Protein 4I62 (pdb70)

B-factor: mean 17.16, std 9.82, range [6.57, 68.61]

Sequence (237 aa):
IEAIKSSKKGKLVVALNPDDFAPFEYQQKVVVDGKNQQIVGSDIELAKAIATELGVELELSPMSSFDDNVLASSVQSGKADLAISGVSKTDERSKVFDFSTPYYTTAKNKLIVKKSDLAATTYYQQSSVNDLAQQKKVGAQKKGSIQETMMAKKDLLQNSSLVSSLPKNGNLITDLKKSSGGQQVDAVIFEEPVAKGFVENNPDLAIIADLNNFEKQDDSYAVAMKKKDSKELKKEAVDKKTIQQKLKESGELDKLIEEDAFKA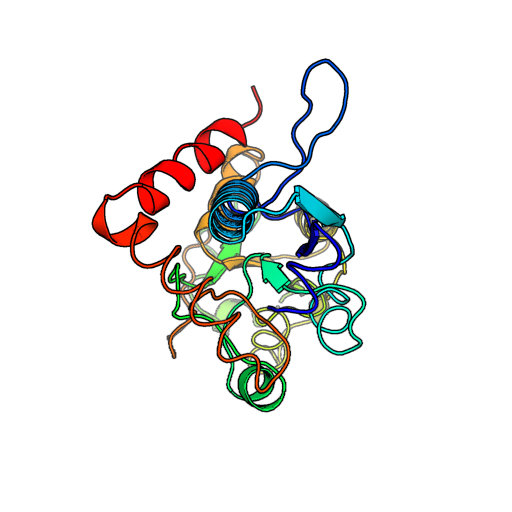SIEK

Nearest PDB structures (foldseek):
  4i62-assembly1_A  TM=1.004E+00  e=4.663E-55  Streptococcus pneumoniae str. Canada MDR_19A
  4h5g-assembly1_A  TM=9.755E-01  e=9.188E-35  Streptococcus pneumoniae str. Canada MDR_19A
  8b5d-assembly2_B  TM=8.960E-01  e=3.500E-22  Lactococcus lactis
  2iee-assembly1_A  TM=7.615E-01  e=7.753E-23  Bacillus subtilis
  6h30-assembly2_B  TM=7.560E-01  e=3.044E-21  Lactococcus lactis subsp. lactis Il1403

Radius of gyration: 17.95 Å; Cα contacts (8 Å, |Δi|>4): 521; chains: 1; bounding box: 44×44×46 Å

Structure (mmCIF, N/CA/C/O backbone):
data_4I62
#
_entry.id   4I62
#
_cell.length_a   42.682
_cell.length_b   55.028
_cell.length_c   46.673
_cell.angle_alpha   90.00
_cell.angle_beta   114.09
_cell.angle_gamma   90.00
#
_symmetry.space_group_name_H-M   'P 1 21 1'
#
loop_
_entity.id
_entity.type
_entity.pdbx_description
1 polymer 'Amino acid ABC transporter, periplasmic amino acid-binding protein, putative'
2 non-polymer ARGININE
3 non-polymer 'CHLORIDE ION'
4 water water
#
loop_
_atom_site.group_PDB
_atom_site.id
_atom_site.type_symbol
_atom_site.label_atom_id
_atom_site.label_alt_id
_atom_site.label_comp_id
_atom_site.label_asym_id
_atom_site.label_entity_id
_atom_site.label_seq_id
_atom_site.pdbx_PDB_ins_code
_atom_site.Cartn_x
_atom_site.Cartn_y
_atom_site.Cartn_z
_atom_site.occupancy
_atom_site.B_iso_or_equiv
_atom_site.auth_seq_id
_atom_site.auth_comp_id
_atom_site.auth_asym_id
_atom_site.auth_atom_id
_atom_site.pdbx_PDB_model_num
ATOM 1 N N . ILE A 1 32 ? 7.070 10.701 44.921 1.00 24.92 31 ILE A N 1
ATOM 2 C CA . ILE A 1 32 ? 6.043 11.629 45.390 1.00 21.30 31 ILE A CA 1
ATOM 3 C C . ILE A 1 32 ? 5.699 11.400 46.866 1.00 23.32 31 ILE A C 1
ATOM 4 O O . ILE A 1 32 ? 5.401 12.329 47.588 1.00 19.36 31 ILE A O 1
ATOM 9 N N . GLU A 1 33 ? 5.737 10.163 47.323 1.00 22.35 32 GLU A N 1
ATOM 10 C CA . GLU A 1 33 ? 5.410 9.909 48.729 1.00 24.84 32 GLU A CA 1
ATOM 11 C C . GLU A 1 33 ? 6.505 10.469 49.624 1.00 20.67 32 GLU A C 1
ATOM 12 O O . GLU A 1 33 ? 6.240 10.986 50.719 1.00 21.39 32 GLU A O 1
ATOM 18 N N . ALA A 1 34 ? 7.745 10.340 49.167 1.00 24.16 33 ALA A N 1
ATOM 19 C CA . ALA A 1 34 ? 8.877 10.841 49.936 1.00 24.30 33 ALA A CA 1
ATOM 20 C C . ALA A 1 34 ? 8.763 12.345 50.029 1.00 21.78 33 ALA A C 1
ATOM 21 O O . ALA A 1 34 ? 9.044 12.933 51.089 1.00 22.48 33 ALA A O 1
ATOM 23 N N . ILE A 1 35 ? 8.317 12.958 48.936 1.00 18.17 34 ILE A N 1
ATOM 24 C CA . ILE A 1 35 ? 8.146 14.386 48.909 1.00 14.99 34 ILE A CA 1
ATOM 25 C C . ILE A 1 35 ? 7.003 14.819 49.809 1.00 13.70 34 ILE A C 1
ATOM 26 O O . ILE A 1 35 ? 7.185 15.749 50.627 1.00 14.65 34 ILE A O 1
ATOM 31 N N . LYS A 1 36 ? 5.839 14.176 49.702 1.00 13.89 35 LYS A N 1
ATOM 32 C CA . LYS A 1 36 ? 4.744 14.597 50.545 1.00 13.60 35 LYS A CA 1
ATOM 33 C C . LYS A 1 36 ? 5.091 14.390 52.004 1.00 14.88 35 LYS A C 1
ATOM 34 O O . LYS A 1 36 ? 4.734 15.208 52.871 1.00 16.55 35 LYS A O 1
ATOM 40 N N . SER A 1 37 ? 5.713 13.258 52.330 1.00 15.36 36 SER A N 1
ATOM 41 C CA A SER A 1 37 ? 5.995 12.955 53.725 0.37 16.53 36 SER A CA 1
ATOM 42 C CA B SER A 1 37 ? 6.042 12.921 53.716 0.63 16.53 36 SER A CA 1
ATOM 43 C C . SER A 1 37 ? 7.071 13.870 54.323 1.00 16.31 36 SER A C 1
ATOM 44 O O . SER A 1 37 ? 7.041 14.162 55.526 1.00 18.26 36 SER A O 1
ATOM 49 N N . LYS A 1 38 ? 8.008 14.348 53.527 1.00 16.56 37 LYS A N 1
ATOM 50 C CA A LYS A 1 38 ? 9.006 15.274 54.061 0.52 17.79 37 LYS A CA 1
ATOM 51 C CA B LYS A 1 38 ? 8.989 15.268 54.091 0.48 18.07 37 LYS A CA 1
ATOM 52 C C . LYS A 1 38 ? 8.497 16.712 54.094 1.00 16.61 37 LYS A C 1
ATOM 53 O O . LYS A 1 38 ? 9.111 17.571 54.739 1.00 19.31 37 LYS A O 1
ATOM 64 N N . GLY A 1 39 ? 7.383 16.984 53.403 1.00 15.46 38 GLY A N 1
ATOM 65 C CA . GLY A 1 39 ? 6.720 18.272 53.509 1.00 16.09 38 GLY A CA 1
ATOM 66 C C . GLY A 1 39 ? 7.289 19.387 52.652 1.00 14.31 38 GLY A C 1
ATOM 67 O O . GLY A 1 39 ? 6.849 20.542 52.779 1.00 14.56 38 GLY A O 1
ATOM 68 N N . LYS A 1 40 ? 8.215 19.062 51.755 1.00 13.53 39 LYS A N 1
ATOM 69 C CA . LYS A 1 40 ? 8.827 20.096 50.920 1.00 13.70 39 LYS A CA 1
ATOM 70 C C . LYS A 1 40 ? 9.325 19.488 49.620 1.00 12.70 39 LYS A C 1
ATOM 71 O O . LYS A 1 40 ? 9.569 18.294 49.558 1.00 13.81 39 LYS A O 1
ATOM 77 N N . LEU A 1 41 ? 9.383 20.333 48.603 1.00 12.24 40 LEU A N 1
ATOM 78 C CA . LEU A 1 41 ? 9.825 19.981 47.261 1.00 10.83 40 LEU A CA 1
ATOM 79 C C . LEU A 1 41 ? 11.113 20.765 47.022 1.00 11.64 40 LEU A C 1
ATOM 80 O O . LEU A 1 41 ? 11.088 21.992 47.033 1.00 12.36 40 LEU A O 1
ATOM 85 N N . VAL A 1 42 ? 12.233 20.080 46.796 1.00 10.70 41 VAL A N 1
ATOM 86 C CA . VAL A 1 42 ? 13.519 20.747 46.588 1.00 10.73 41 VAL A CA 1
ATOM 87 C C . VAL A 1 42 ? 13.822 20.848 45.103 1.00 9.56 41 VAL A C 1
ATOM 88 O O . VAL A 1 42 ? 13.888 19.836 44.410 1.00 10.48 41 VAL A O 1
ATOM 92 N N . VAL A 1 43 ? 13.949 22.074 44.613 1.00 9.16 42 VAL A N 1
ATOM 93 C CA . VAL A 1 43 ? 14.139 22.338 43.178 1.00 8.11 42 VAL A CA 1
ATOM 94 C C . VAL A 1 43 ? 15.519 22.941 42.935 1.00 8.79 42 VAL A C 1
ATOM 95 O O . VAL A 1 43 ? 15.832 24.025 43.427 1.00 9.55 42 VAL A O 1
ATOM 99 N N . ALA A 1 44 ? 16.305 22.227 42.156 1.00 8.27 43 ALA A N 1
ATOM 100 C CA . ALA A 1 44 ? 17.638 22.704 41.739 1.00 8.88 43 ALA A CA 1
ATOM 101 C C . ALA A 1 44 ? 17.530 23.616 40.532 1.00 7.86 43 ALA A C 1
ATOM 102 O O . ALA A 1 44 ? 16.799 23.305 39.577 1.00 8.42 43 ALA A O 1
ATOM 104 N N . LEU A 1 45 ? 18.292 24.706 40.543 1.00 8.05 44 LEU A N 1
ATOM 105 C CA . LEU A 1 45 ? 18.271 25.636 39.428 1.00 7.63 44 LEU A CA 1
ATOM 106 C C . LEU A 1 45 ? 19.498 26.558 39.485 1.00 8.06 44 LEU A C 1
ATOM 107 O O . LEU A 1 45 ? 20.124 26.715 40.537 1.00 8.81 44 LEU A O 1
ATOM 112 N N . ASN A 1 46 ? 19.804 27.184 38.354 1.00 7.79 45 ASN A N 1
ATOM 113 C CA . ASN A 1 46 ? 20.888 28.159 38.265 1.00 8.25 45 ASN A CA 1
ATOM 114 C C . ASN A 1 46 ? 20.294 29.519 37.899 1.00 8.25 45 ASN A C 1
ATOM 115 O O . ASN A 1 46 ? 19.913 29.733 36.733 1.00 8.93 45 ASN A O 1
ATOM 120 N N . PRO A 1 47 ? 20.195 30.447 38.876 1.00 9.74 46 PRO A N 1
ATOM 121 C CA . PRO A 1 47 ? 19.417 31.683 38.662 1.00 9.98 46 PRO A CA 1
ATOM 122 C C . PRO A 1 47 ? 20.183 32.828 37.943 1.00 10.60 46 PRO A C 1
ATOM 123 O O . PRO A 1 47 ? 20.346 33.930 38.466 1.00 12.98 46 PRO A O 1
ATOM 127 N N . ASP A 1 48 ? 20.610 32.572 36.714 1.00 10.72 47 ASP A N 1
ATOM 128 C CA A ASP A 1 48 ? 21.298 33.517 35.866 0.50 10.90 47 ASP A CA 1
ATOM 129 C CA B ASP A 1 48 ? 21.122 33.665 35.855 0.50 12.04 47 ASP A CA 1
ATOM 130 C C . ASP A 1 48 ? 20.780 33.289 34.431 1.00 9.47 47 ASP A C 1
ATOM 131 O O . ASP A 1 48 ? 21.611 33.042 33.555 1.00 11.24 47 ASP A O 1
ATOM 140 N N . PHE A 1 49 ? 19.461 33.313 34.232 1.00 8.89 48 PHE A N 1
ATOM 141 C CA . PHE A 1 49 ? 18.841 32.774 33.027 1.00 8.26 48 PHE A CA 1
ATOM 142 C C . PHE A 1 49 ? 17.445 33.392 32.849 1.00 9.02 48 PHE A C 1
ATOM 143 O O . PHE A 1 49 ? 16.448 32.684 32.677 1.00 8.68 48 PHE A O 1
ATOM 151 N N . ALA A 1 50 ? 17.376 34.732 32.872 1.00 8.94 49 ALA A N 1
ATOM 152 C CA . ALA A 1 50 ? 16.098 35.403 32.670 1.00 9.04 49 ALA A CA 1
ATOM 153 C C . ALA A 1 50 ? 15.585 35.069 31.265 1.00 8.76 49 ALA A C 1
ATOM 154 O O . ALA A 1 50 ? 16.371 35.062 30.303 1.00 9.44 49 ALA A O 1
ATOM 156 N N . PRO A 1 51 ? 14.276 34.857 31.105 1.00 8.95 50 PRO A N 1
ATOM 157 C CA . PRO A 1 51 ? 13.189 35.103 32.075 1.00 9.35 50 PRO A CA 1
ATOM 158 C C . PRO A 1 51 ? 12.883 33.922 33.013 1.00 8.77 50 PRO A C 1
ATOM 159 O O . PRO A 1 51 ? 12.025 34.050 33.903 1.00 9.61 50 PRO A O 1
ATOM 163 N N . PHE A 1 52 ? 13.539 32.790 32.796 1.00 8.09 51 PHE A N 1
ATOM 164 C CA . PHE A 1 52 ? 13.179 31.541 33.490 1.00 8.16 51 PHE A CA 1
ATOM 165 C C . PHE A 1 52 ? 13.552 31.568 34.971 1.00 7.56 51 PHE A C 1
ATOM 166 O O . PHE A 1 52 ? 12.718 31.255 35.850 1.00 7.91 51 PHE A O 1
ATOM 174 N N . GLU A 1 53 ? 14.797 31.938 35.282 1.00 7.87 52 GLU A N 1
ATOM 175 C CA . GLU A 1 53 ? 15.224 32.146 36.678 1.00 8.43 52 GLU A CA 1
ATOM 176 C C . GLU A 1 53 ? 16.352 33.166 36.683 1.00 8.25 52 GLU A C 1
ATOM 177 O O . GLU A 1 53 ? 17.285 33.059 35.878 1.00 8.97 52 GLU A O 1
ATOM 183 N N . TYR A 1 54 ? 16.287 34.115 37.606 1.00 8.76 53 TYR A N 1
ATOM 184 C CA . TYR A 1 54 ? 17.294 35.163 37.661 1.00 8.93 53 TYR A CA 1
ATOM 185 C C . TYR A 1 54 ? 17.220 35.797 39.036 1.00 9.81 53 TYR A C 1
ATOM 186 O O . TYR A 1 54 ? 16.299 35.555 39.824 1.00 10.15 53 TYR A O 1
ATOM 195 N N . GLN A 1 55 ? 18.224 36.619 39.324 1.00 11.41 54 GLN A N 1
ATOM 196 C CA A GLN A 1 55 ? 18.266 37.379 40.567 0.53 11.36 54 GLN A CA 1
ATOM 197 C CA B GLN A 1 55 ? 18.294 37.383 40.566 0.47 12.01 54 GLN A CA 1
ATOM 198 C C . GLN A 1 55 ? 17.773 38.784 40.320 1.00 12.17 54 GLN A C 1
ATOM 199 O O . GLN A 1 55 ? 18.261 39.480 39.407 1.00 14.41 54 GLN A O 1
ATOM 210 N N . LYS A 1 56 ? 16.830 39.217 41.141 1.00 12.64 55 LYS A N 1
ATOM 211 C CA . LYS A 1 56 ? 16.281 40.554 41.030 1.00 14.45 55 LYS A CA 1
ATOM 212 C C . LYS A 1 56 ? 16.491 41.240 42.364 1.00 13.61 55 LYS A C 1
ATOM 213 O O . LYS A 1 56 ? 16.200 40.652 43.408 1.00 12.96 55 LYS A O 1
ATOM 219 N N . VAL A 1 57 ? 16.939 42.492 42.382 1.00 15.88 56 VAL A N 1
ATOM 220 C CA A VAL A 1 57 ? 17.032 43.209 43.645 0.78 15.13 56 VAL A CA 1
ATOM 221 C CA B VAL A 1 57 ? 17.029 43.224 43.635 0.22 16.99 56 VAL A CA 1
ATOM 222 C C . VAL A 1 57 ? 15.635 43.685 44.035 1.00 16.38 56 VAL A C 1
ATOM 223 O O . VAL A 1 57 ? 14.952 44.402 43.276 1.00 18.58 56 VAL A O 1
ATOM 230 N N . VAL A 1 58 ? 15.210 43.273 45.219 1.00 15.76 57 VAL A N 1
ATOM 231 C CA . VAL A 1 58 ? 13.899 43.607 45.735 1.00 16.31 57 VAL A CA 1
ATOM 232 C C . VAL A 1 58 ? 14.139 44.150 47.138 1.00 19.35 57 VAL A C 1
ATOM 233 O O . VAL A 1 58 ? 14.671 43.438 47.985 1.00 17.51 57 VAL A O 1
ATOM 237 N N . ASP A 1 59 ? 13.786 45.410 47.375 1.00 19.18 58 ASP A 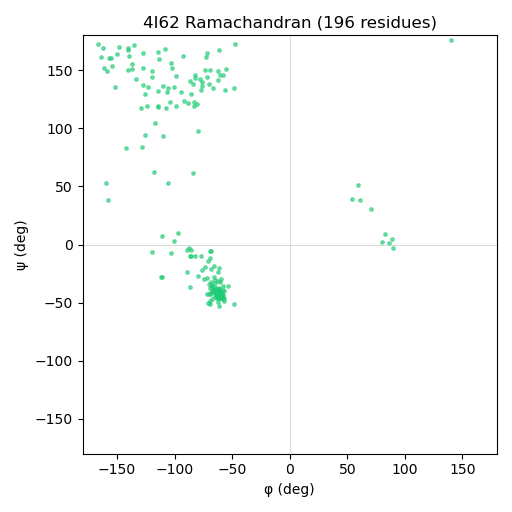N 1
ATOM 238 C CA . ASP A 1 59 ? 13.934 45.977 48.713 1.00 20.71 58 ASP A CA 1
ATOM 239 C C . ASP A 1 59 ? 15.374 45.816 49.226 1.00 20.99 58 ASP A C 1
ATOM 240 O O . ASP A 1 59 ? 15.605 45.533 50.407 1.00 21.58 58 ASP A O 1
ATOM 245 N N . GLY A 1 60 ? 16.341 46.001 48.330 1.00 20.68 59 GLY A N 1
ATOM 246 C CA . GLY A 1 60 ? 17.732 46.036 48.744 1.00 21.25 59 GLY A CA 1
ATOM 247 C C . GLY A 1 60 ? 18.430 44.688 48.830 1.00 19.98 59 GLY A C 1
ATOM 248 O O . GLY A 1 60 ? 19.623 44.630 49.181 1.00 20.65 59 GLY A O 1
ATOM 249 N N . L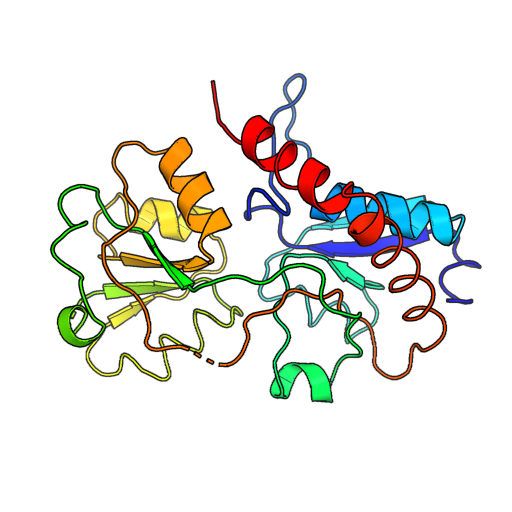YS A 1 61 ? 17.724 43.604 48.503 1.00 18.47 60 LYS A N 1
ATOM 250 C CA . LYS A 1 61 ? 18.332 42.277 48.541 1.00 17.35 60 LYS A CA 1
ATOM 251 C C . LYS A 1 61 ? 18.013 41.477 47.282 1.00 15.95 60 LYS A C 1
ATOM 252 O O . LYS A 1 61 ? 16.888 41.546 46.747 1.00 16.10 60 LYS A O 1
ATOM 258 N N . ASN A 1 62 ? 18.982 40.708 46.809 1.00 16.46 61 ASN A N 1
ATOM 259 C CA . ASN A 1 62 ? 18.727 39.817 45.687 1.00 14.87 61 ASN A CA 1
ATOM 260 C C . ASN A 1 62 ? 17.750 38.710 46.046 1.00 14.83 61 ASN A C 1
ATOM 261 O O . ASN A 1 62 ? 17.857 38.102 47.116 1.00 17.33 61 ASN A O 1
ATOM 266 N N . GLN A 1 63 ? 16.791 38.481 45.152 1.00 12.49 62 GLN A N 1
ATOM 267 C CA A GLN A 1 63 ? 15.826 37.408 45.314 0.48 11.04 62 GLN A CA 1
ATOM 268 C CA B GLN A 1 63 ? 15.787 37.430 45.298 0.52 13.06 62 GLN A CA 1
ATOM 269 C C . GLN A 1 63 ? 15.751 36.618 44.014 1.00 11.01 62 GLN A C 1
ATOM 270 O O . GLN A 1 63 ? 15.850 37.193 42.928 1.00 12.59 62 GLN A O 1
ATOM 281 N N . ILE A 1 64 ? 15.607 35.300 44.117 1.00 10.41 63 ILE A N 1
ATOM 282 C CA . ILE A 1 64 ? 15.472 34.446 42.939 1.00 10.01 63 ILE A CA 1
ATOM 283 C C . ILE A 1 64 ? 14.032 34.454 42.483 1.00 9.08 63 ILE A C 1
ATOM 284 O O . ILE A 1 64 ? 13.121 34.096 43.257 1.00 11.37 63 ILE A O 1
ATOM 289 N N . VAL A 1 65 ? 13.819 34.840 41.225 1.00 9.32 64 VAL A N 1
ATOM 290 C CA . VAL A 1 65 ? 12.493 34.979 40.652 1.00 9.86 64 VAL A CA 1
ATOM 291 C C . VAL A 1 65 ? 12.517 34.460 39.217 1.00 8.03 64 VAL A C 1
ATOM 292 O O . VAL A 1 65 ? 13.584 34.211 38.660 1.00 9.22 64 VAL A O 1
ATOM 296 N N . GLY A 1 66 ? 11.339 34.312 38.625 1.00 8.80 65 GLY A N 1
ATOM 297 C CA . GLY A 1 66 ? 11.217 34.008 37.207 1.00 9.02 65 GLY A CA 1
ATOM 298 C C . GLY A 1 66 ? 10.108 33.009 36.905 1.00 8.24 65 GLY A C 1
ATOM 299 O O . GLY A 1 66 ? 9.469 32.449 37.823 1.00 8.45 65 GLY A O 1
ATOM 300 N N . SER A 1 67 ? 9.876 32.749 35.617 1.00 8.42 66 SER A N 1
ATOM 301 C CA . SER A 1 67 ? 8.761 31.888 35.263 1.00 8.19 66 SER A CA 1
ATOM 302 C C . SER A 1 67 ? 8.931 30.457 35.758 1.00 7.92 66 SER A C 1
ATOM 303 O O . SER A 1 67 ? 7.932 29.795 36.060 1.00 8.38 66 SER A O 1
ATOM 306 N N . ASP A 1 68 ? 10.168 29.956 35.860 1.00 7.63 67 ASP A N 1
ATOM 307 C CA . ASP A 1 68 ? 10.380 28.612 36.370 1.00 7.07 67 ASP A CA 1
ATOM 308 C C . ASP A 1 68 ? 10.117 28.576 37.881 1.00 7.65 67 ASP A C 1
ATOM 309 O O . ASP A 1 68 ? 9.741 27.532 38.419 1.00 7.54 67 ASP A O 1
ATOM 314 N N . ILE A 1 69 ? 10.336 29.694 38.582 1.00 7.62 68 ILE A N 1
ATOM 315 C CA . ILE A 1 69 ? 10.026 29.754 40.010 1.00 8.22 68 ILE A CA 1
ATOM 316 C C . ILE A 1 69 ? 8.496 29.687 40.170 1.00 8.12 68 ILE A C 1
ATOM 317 O O . ILE A 1 69 ? 7.981 28.997 41.061 1.00 8.41 68 ILE A O 1
ATOM 322 N N . GLU A 1 70 ? 7.752 30.388 39.309 1.00 8.23 69 GLU A N 1
ATOM 323 C CA . GLU A 1 70 ? 6.289 30.315 39.372 1.00 9.12 69 GLU A CA 1
ATOM 324 C C . GLU A 1 70 ? 5.782 28.913 39.035 1.00 8.38 69 GLU A C 1
ATOM 325 O O . GLU A 1 70 ? 4.835 28.430 39.670 1.00 8.57 69 GLU A O 1
ATOM 331 N N . LEU A 1 71 ? 6.396 28.245 38.063 1.00 8.03 70 LEU A N 1
ATOM 332 C CA . LEU A 1 71 ? 6.070 26.856 37.769 1.00 8.12 70 LEU A CA 1
ATOM 333 C C . LEU A 1 71 ? 6.347 25.975 38.980 1.00 7.59 70 LEU A C 1
ATOM 334 O O . LEU A 1 71 ? 5.521 25.140 39.361 1.00 8.61 70 LEU A O 1
ATOM 339 N N . ALA A 1 72 ? 7.505 26.168 39.616 1.00 7.49 71 ALA A N 1
ATOM 340 C CA . ALA A 1 72 ? 7.863 25.398 40.809 1.00 8.18 71 ALA A CA 1
ATOM 341 C C . ALA A 1 72 ? 6.835 25.588 41.935 1.00 7.83 71 ALA A C 1
ATOM 342 O O . ALA A 1 72 ? 6.469 24.655 42.607 1.00 8.70 71 ALA A O 1
ATOM 344 N N . LYS A 1 73 ? 6.416 26.846 42.150 1.00 8.66 72 LYS A N 1
ATOM 345 C CA . LYS A 1 73 ? 5.398 27.129 43.168 1.00 9.25 72 LYS A CA 1
ATOM 346 C C . LYS A 1 73 ? 4.088 26.402 42.861 1.00 9.54 72 LYS A C 1
ATOM 347 O O . LYS A 1 73 ? 3.431 25.872 43.770 1.00 10.50 72 LYS A O 1
ATOM 353 N N . ALA A 1 74 ? 3.698 26.385 41.595 1.00 9.37 73 ALA A N 1
ATOM 354 C CA . ALA A 1 74 ? 2.466 25.710 41.214 1.00 10.27 73 ALA A CA 1
ATOM 355 C C . ALA A 1 74 ? 2.559 24.206 41.463 1.00 9.06 73 ALA A C 1
ATOM 356 O O . ALA A 1 74 ? 1.598 23.578 41.913 1.00 10.67 73 ALA A O 1
ATOM 358 N N . ILE A 1 75 ? 3.715 23.604 41.154 1.00 8.53 74 ILE A N 1
ATOM 359 C CA . ILE A 1 75 ? 3.901 22.184 41.412 1.00 8.94 74 ILE A CA 1
ATOM 360 C C . ILE A 1 75 ? 3.860 21.893 42.912 1.00 9.18 74 ILE A C 1
ATOM 361 O O . ILE A 1 75 ? 3.240 20.940 43.341 1.00 10.36 74 ILE A O 1
ATOM 366 N N . ALA A 1 76 ? 4.545 22.709 43.708 1.00 9.61 75 ALA A N 1
ATOM 367 C CA . ALA A 1 76 ? 4.558 22.500 45.153 1.00 10.82 75 ALA A CA 1
ATOM 368 C C . ALA A 1 76 ? 3.137 22.615 45.712 1.00 11.31 75 ALA A C 1
ATOM 369 O O . ALA A 1 76 ? 2.747 21.812 46.547 1.00 12.04 75 ALA A O 1
ATOM 371 N N . THR A 1 77 ? 2.353 23.587 45.237 1.00 12.55 76 THR A N 1
ATOM 372 C CA . THR A 1 77 ? 0.957 23.762 45.669 1.00 13.86 76 THR A CA 1
ATOM 373 C C . THR A 1 77 ? 0.143 22.508 45.304 1.00 13.77 76 THR A C 1
ATOM 374 O O . THR A 1 77 ? -0.649 21.999 46.124 1.00 15.04 76 THR A O 1
ATOM 378 N N . GLU A 1 78 ? 0.326 21.990 44.087 1.00 13.56 77 GLU A N 1
ATOM 379 C CA . GLU A 1 78 ? -0.343 20.757 43.642 1.00 14.07 77 GLU A CA 1
ATOM 380 C C . GLU A 1 78 ? -0.044 19.579 44.568 1.00 13.42 77 GLU A C 1
ATOM 381 O O . GLU A 1 78 ? -0.949 18.799 44.885 1.00 16.30 77 GLU A O 1
ATOM 387 N N . LEU A 1 79 ? 1.203 19.474 45.023 1.00 12.78 78 LEU A N 1
ATOM 388 C CA . LEU A 1 79 ? 1.636 18.403 45.902 1.00 13.30 78 LEU A CA 1
ATOM 389 C C . LEU A 1 79 ? 1.304 18.658 47.377 1.00 13.94 78 LEU A C 1
ATOM 390 O O . LEU A 1 79 ? 1.466 17.769 48.208 1.00 16.08 78 LEU A O 1
ATOM 395 N N . GLY A 1 80 ? 0.856 19.865 47.719 1.00 13.59 79 GLY A N 1
ATOM 396 C CA . GLY A 1 80 ? 0.555 20.221 49.104 1.00 15.50 79 GLY A CA 1
ATOM 397 C C . GLY A 1 80 ? 1.780 20.370 50.001 1.00 15.05 79 GLY A C 1
ATOM 398 O O . GLY A 1 80 ? 1.692 20.134 51.216 1.00 15.86 79 GLY A O 1
ATOM 399 N N . VAL A 1 81 ? 2.909 20.789 49.433 1.00 13.30 80 VAL A N 1
ATOM 400 C CA . VAL A 1 81 ? 4.174 20.896 50.166 1.00 12.29 80 VAL A CA 1
ATOM 401 C C . VAL A 1 81 ? 4.776 22.271 49.999 1.00 12.56 80 VAL A C 1
ATOM 402 O O . VAL A 1 81 ? 4.408 23.035 49.111 1.00 12.98 80 VAL A O 1
ATOM 406 N N . GLU A 1 82 ? 5.746 22.567 50.860 1.00 12.64 81 GLU A N 1
ATOM 407 C CA . GLU A 1 82 ? 6.521 23.792 50.734 1.00 12.96 81 GLU A CA 1
ATOM 408 C C . GLU A 1 82 ? 7.515 23.707 49.568 1.00 12.60 81 GLU A C 1
ATOM 409 O O . GLU A 1 82 ? 7.986 22.634 49.238 1.00 15.42 81 GLU A O 1
ATOM 415 N N . LEU A 1 83 ? 7.815 24.836 48.959 1.00 11.73 82 LEU A N 1
ATOM 416 C CA . LEU A 1 83 ? 8.881 24.902 47.954 1.00 11.17 82 LEU A CA 1
ATOM 417 C C . LEU A 1 83 ? 10.212 25.331 48.579 1.00 10.85 82 LEU A C 1
ATOM 418 O O . LEU A 1 83 ? 10.268 26.303 49.314 1.00 12.47 82 LEU A O 1
ATOM 423 N N . GLU A 1 84 ? 11.277 24.593 48.279 1.00 10.94 83 GLU A N 1
ATOM 424 C CA . GLU A 1 84 ? 12.630 24.981 48.697 1.00 11.85 83 GLU A CA 1
ATOM 425 C C . GLU A 1 84 ? 13.504 25.052 47.452 1.00 11.02 83 GLU A C 1
ATOM 426 O O . GLU A 1 84 ? 13.661 24.055 46.740 1.00 13.03 83 GLU A O 1
ATOM 432 N N . LEU A 1 85 ? 14.053 26.231 47.160 1.00 11.12 84 LEU A N 1
ATOM 433 C CA . LEU A 1 85 ? 14.990 26.365 46.065 1.00 10.81 84 LEU A CA 1
ATOM 434 C C . LEU A 1 85 ? 16.383 25.964 46.466 1.00 10.18 84 LEU A C 1
ATOM 435 O O . LEU A 1 85 ? 16.807 26.199 47.596 1.00 13.40 84 LEU A O 1
ATOM 440 N N . SER A 1 86 ? 17.112 25.386 45.520 1.00 10.64 85 SER A N 1
ATOM 441 C CA . SER A 1 86 ? 18.495 24.997 45.739 1.00 10.91 85 SER A CA 1
ATOM 442 C C . SER A 1 86 ? 19.324 25.583 44.613 1.00 10.23 85 SER A C 1
ATOM 443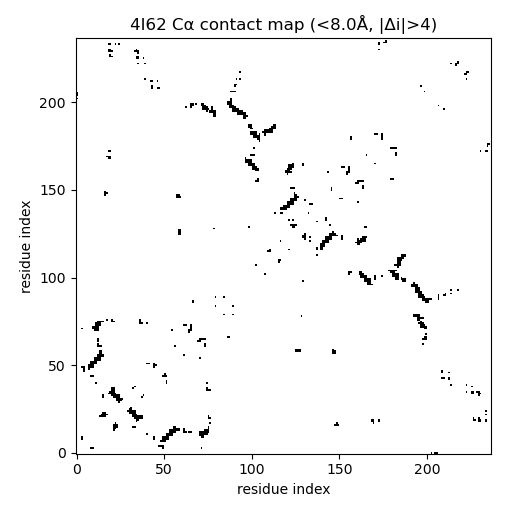 O O . SER A 1 86 ? 19.551 24.941 43.566 1.00 10.25 85 SER A O 1
ATOM 446 N N . PRO A 1 87 ? 19.728 26.847 44.750 1.00 11.59 86 PRO A N 1
ATOM 447 C CA . PRO A 1 87 ? 20.515 27.470 43.677 1.00 11.74 86 PRO A CA 1
ATOM 448 C C . PRO A 1 87 ? 21.926 26.909 43.613 1.00 10.59 86 PRO A C 1
ATOM 449 O O . PRO A 1 87 ? 22.541 26.648 44.657 1.00 12.49 86 PRO A O 1
ATOM 453 N N . MET A 1 88 ? 22.449 26.790 42.395 1.00 10.59 87 MET A N 1
ATOM 454 C CA . MET A 1 88 ? 23.762 26.221 42.196 1.00 11.11 87 MET A CA 1
ATOM 455 C C . MET A 1 88 ? 24.214 26.512 40.782 1.00 10.36 87 MET A C 1
ATOM 456 O O . MET A 1 88 ? 23.447 27.028 39.978 1.00 10.82 87 MET A O 1
ATOM 461 N N . SER A 1 89 ? 25.453 26.187 40.494 1.00 11.18 88 SER A N 1
ATOM 462 C CA A SER A 1 89 ? 25.920 26.316 39.124 0.53 11.02 88 SER A CA 1
ATOM 463 C CA B SER A 1 89 ? 25.972 26.271 39.142 0.47 12.11 88 SER A CA 1
ATOM 464 C C . SER A 1 89 ? 25.163 25.390 38.198 1.00 10.15 88 SER A C 1
ATOM 465 O O . SER A 1 89 ? 24.779 24.266 38.588 1.00 10.35 88 SER A O 1
ATOM 470 N N . PHE A 1 90 ? 24.941 25.837 36.958 1.00 9.56 89 PHE A N 1
ATOM 471 C CA . PHE A 1 90 ? 24.140 25.011 36.060 1.00 9.27 89 PHE A CA 1
ATOM 472 C C . PHE A 1 90 ? 24.735 23.622 35.863 1.00 10.01 89 PHE A C 1
ATOM 473 O O . PHE A 1 90 ? 24.009 22.615 35.811 1.00 9.60 89 PHE A O 1
ATOM 481 N N . ASP A 1 91 ? 26.055 23.568 35.770 1.00 10.61 90 ASP A N 1
ATOM 482 C CA A ASP A 1 91 ? 26.849 22.348 35.580 0.53 11.53 90 ASP A CA 1
ATOM 483 C CA B ASP A 1 91 ? 26.649 22.280 35.481 0.47 10.48 90 ASP A CA 1
ATOM 484 C C . ASP A 1 91 ? 26.525 21.285 36.631 1.00 10.14 90 ASP A C 1
ATOM 485 O O . ASP A 1 91 ? 26.813 20.106 36.424 1.00 12.25 90 ASP A O 1
ATOM 494 N N . ASN A 1 92 ? 26.009 21.716 37.797 1.00 10.68 91 ASN A N 1
ATOM 495 C CA . ASN A 1 92 ? 25.721 20.796 38.897 1.00 11.14 91 ASN A CA 1
ATOM 496 C C . ASN A 1 92 ? 24.230 20.449 39.070 1.00 10.00 91 ASN A C 1
ATOM 497 O O . ASN A 1 92 ? 23.870 19.580 39.920 1.00 11.16 91 ASN A O 1
ATOM 502 N N . VAL A 1 93 ? 23.357 21.113 38.316 1.00 9.81 92 VAL A N 1
ATOM 503 C CA . VAL A 1 93 ? 21.905 20.967 38.508 1.00 9.12 92 VAL A CA 1
ATOM 504 C C . VAL A 1 93 ? 21.409 19.539 38.274 1.00 9.07 92 VAL A C 1
ATOM 505 O O . VAL A 1 93 ? 20.748 18.927 39.151 1.00 9.93 92 VAL A O 1
ATOM 509 N N . LEU A 1 94 ? 21.728 18.964 37.124 1.00 9.28 93 LEU A N 1
ATOM 510 C CA . LEU A 1 94 ? 21.252 17.619 36.859 1.00 9.70 93 LEU A CA 1
ATOM 511 C C . LEU A 1 94 ? 21.875 16.584 37.784 1.00 10.57 93 LEU A C 1
ATOM 512 O O . LEU A 1 94 ? 21.178 15.667 38.270 1.00 11.01 93 LEU A O 1
ATOM 517 N N . ALA A 1 95 ? 23.159 16.731 38.067 1.00 10.72 94 ALA A N 1
ATOM 518 C CA . ALA A 1 95 ? 23.825 15.800 38.979 1.00 11.72 94 ALA A CA 1
ATOM 519 C C . ALA A 1 95 ? 23.137 15.772 40.340 1.00 11.44 94 ALA A C 1
ATOM 520 O O . ALA A 1 95 ? 23.051 14.718 40.972 1.00 12.85 94 ALA A O 1
ATOM 522 N N . SER A 1 96 ? 22.644 16.918 40.785 1.00 11.44 95 SER A N 1
ATOM 523 C CA A SER A 1 96 ? 22.001 16.996 42.092 0.51 11.90 95 SER A CA 1
ATOM 524 C CA B SER A 1 96 ? 21.996 17.017 42.094 0.49 12.20 95 SER A CA 1
ATOM 525 C C . SER A 1 96 ? 20.689 16.237 42.111 1.00 11.78 95 SER A C 1
ATOM 526 O O . SER A 1 96 ? 20.315 15.652 43.131 1.00 14.38 95 SER A O 1
ATOM 531 N N . VAL A 1 97 ? 19.987 16.222 40.995 1.00 11.02 96 VAL A N 1
ATOM 532 C CA . VAL A 1 97 ? 18.778 15.408 40.914 1.00 11.96 96 VAL A CA 1
ATOM 533 C C . VAL A 1 97 ? 19.145 13.927 40.893 1.00 12.92 96 VAL A C 1
ATOM 534 O O . VAL A 1 97 ? 18.521 13.099 41.593 1.00 14.18 96 VAL A O 1
ATOM 538 N N . GLN A 1 98 ? 20.184 13.576 40.135 1.00 12.91 97 GLN A N 1
ATOM 539 C CA . GLN A 1 98 ? 20.555 12.186 39.974 1.00 14.84 97 GLN A CA 1
ATOM 540 C C . GLN A 1 98 ? 20.942 11.556 41.307 1.00 15.50 97 GLN A C 1
ATOM 541 O O . GLN A 1 98 ? 20.635 10.372 41.572 1.00 18.02 97 GLN A O 1
ATOM 547 N N . SER A 1 99 ? 21.632 12.323 42.150 1.00 14.66 98 SER A N 1
ATOM 548 C CA . SER A 1 99 ? 22.096 11.797 43.428 1.00 16.43 98 SER A CA 1
ATOM 549 C C . SER A 1 99 ? 21.076 11.942 44.552 1.00 16.47 98 SER A C 1
ATOM 550 O O . SER A 1 99 ? 21.317 11.477 45.664 1.00 20.60 98 SER A O 1
ATOM 553 N N . GLY A 1 100 ? 19.944 12.574 44.270 1.00 17.58 99 GLY A N 1
ATOM 554 C CA . GLY A 1 100 ? 18.913 12.742 45.284 1.00 17.87 99 GLY A CA 1
ATOM 555 C C . GLY A 1 100 ? 19.008 13.983 46.155 1.00 18.47 99 GLY A C 1
ATOM 556 O O . GLY A 1 100 ? 18.204 14.159 47.079 1.00 21.21 99 GLY A O 1
ATOM 557 N N . LYS A 1 101 ? 19.958 14.866 45.861 1.00 15.89 100 LYS A N 1
ATOM 558 C CA . LYS A 1 101 ? 20.094 16.109 46.612 1.00 17.21 100 LYS A CA 1
ATOM 559 C C . LYS A 1 101 ? 19.003 17.140 46.283 1.00 16.10 100 LYS A C 1
ATOM 560 O O . LYS A 1 101 ? 18.783 18.091 47.043 1.00 18.18 100 LYS A O 1
ATOM 566 N N . ALA A 1 102 ? 18.346 16.968 45.140 1.00 13.39 101 ALA A N 1
ATOM 567 C CA . ALA A 1 102 ? 17.172 17.763 44.780 1.00 11.61 101 ALA A CA 1
ATOM 568 C C . ALA A 1 102 ? 16.132 16.828 44.191 1.00 10.27 101 ALA A C 1
ATOM 569 O O . ALA A 1 102 ? 16.480 15.764 43.661 1.00 12.92 101 ALA A O 1
ATOM 571 N N . ASP A 1 103 ? 14.858 17.212 44.261 1.00 10.95 102 ASP A N 1
ATOM 572 C CA . ASP A 1 103 ? 13.771 16.399 43.717 1.00 10.82 102 ASP A CA 1
ATOM 573 C C . ASP A 1 103 ? 13.497 16.660 42.234 1.00 10.95 102 ASP A C 1
ATOM 574 O O . ASP A 1 103 ? 13.148 15.731 41.492 1.00 11.63 102 ASP A O 1
ATOM 579 N N . LEU A 1 104 ? 13.618 17.919 41.818 1.00 9.41 103 LEU A N 1
ATOM 580 C CA . LEU A 1 104 ? 13.357 18.327 40.432 1.00 8.82 103 LEU A CA 1
ATOM 581 C C . LEU A 1 104 ? 14.449 19.287 40.014 1.00 8.11 103 LEU A C 1
ATOM 582 O O . LEU A 1 104 ? 14.955 20.031 40.853 1.00 9.32 103 LEU A O 1
ATOM 587 N N . ALA A 1 105 ? 14.737 19.298 38.718 1.00 7.44 104 ALA A N 1
ATOM 588 C CA . ALA A 1 105 ? 15.466 20.408 38.106 1.00 7.94 104 ALA A CA 1
ATOM 589 C C . ALA A 1 105 ? 14.459 21.187 37.279 1.00 7.05 104 ALA A C 1
ATOM 590 O O . ALA A 1 105 ? 13.885 20.637 36.330 1.00 8.37 104 ALA A O 1
ATOM 592 N N . ILE A 1 106 ? 14.255 22.449 37.649 1.00 7.19 105 ILE A N 1
ATOM 593 C CA . ILE A 1 106 ? 13.411 23.359 36.871 1.00 7.29 105 ILE A CA 1
ATOM 594 C C . ILE A 1 106 ? 14.313 24.571 36.609 1.00 7.16 105 ILE A C 1
ATOM 595 O O . ILE A 1 106 ? 14.442 25.460 37.459 1.00 8.12 105 ILE A O 1
ATOM 600 N N . SER A 1 107 ? 14.978 24.556 35.449 1.00 6.70 106 SER A N 1
ATOM 601 C CA . SER A 1 107 ? 16.103 25.453 35.268 1.00 7.26 106 SER A CA 1
ATOM 602 C C . SER A 1 107 ? 16.364 25.684 33.782 1.00 6.57 106 SER A C 1
ATOM 603 O O . SER A 1 107 ? 17.536 25.732 33.347 1.00 7.27 106 SER A O 1
ATOM 606 N N . GLY A 1 108 ? 15.295 25.788 32.997 1.00 7.19 107 GLY A N 1
ATOM 607 C CA . GLY A 1 108 ? 15.454 25.935 31.556 1.00 7.75 107 GLY A CA 1
ATOM 608 C C . GLY A 1 108 ? 16.170 24.742 30.937 1.00 6.96 107 GLY A C 1
ATOM 609 O O . GLY A 1 108 ? 16.956 24.909 30.007 1.00 7.29 107 GLY A O 1
ATOM 610 N N . VAL A 1 109 ? 15.869 23.544 31.425 1.00 7.15 108 VAL A N 1
ATOM 611 C CA . VAL A 1 109 ? 16.585 22.330 31.020 1.00 7.56 108 VAL A CA 1
ATOM 612 C C . VAL A 1 109 ? 16.043 21.747 29.716 1.00 7.62 108 VAL A C 1
ATOM 613 O O . VAL A 1 109 ? 14.843 21.381 29.646 1.00 8.51 108 VAL A O 1
ATOM 617 N N . SER A 1 110 ? 16.880 21.659 28.693 1.00 7.33 109 SER A N 1
ATOM 618 C CA . SER A 1 110 ? 16.499 21.043 27.454 1.00 8.77 109 SER A CA 1
ATOM 619 C C . SER A 1 110 ? 16.484 19.528 27.554 1.00 9.02 109 SER A C 1
ATOM 620 O O . SER A 1 110 ? 17.399 18.882 28.093 1.00 9.98 109 SER A O 1
ATOM 623 N N . LYS A 1 111 ? 15.468 18.902 26.937 1.00 10.83 110 LYS A N 1
ATOM 624 C CA . LYS A 1 111 ? 15.531 17.442 26.758 1.00 13.57 110 LYS A CA 1
ATOM 625 C C . LYS A 1 111 ? 16.582 17.044 25.741 1.00 14.39 110 LYS A C 1
ATOM 626 O O . LYS A 1 111 ? 16.741 17.688 24.686 1.00 16.24 110 LYS A O 1
ATOM 632 N N . THR A 1 112 ? 17.319 15.999 26.043 1.00 15.81 111 THR A N 1
ATOM 633 C CA . THR A 1 112 ? 18.196 15.405 25.036 1.00 15.96 111 THR A CA 1
ATOM 634 C C . THR A 1 112 ? 18.125 13.897 25.176 1.00 16.32 111 THR A C 1
ATOM 635 O O . THR A 1 112 ? 17.697 13.390 26.209 1.00 16.44 111 THR A O 1
ATOM 639 N N . ASP A 1 113 ? 18.552 13.170 24.150 1.00 18.21 112 ASP A N 1
ATOM 640 C CA . ASP A 1 113 ? 18.546 11.713 24.239 1.00 18.01 112 ASP A CA 1
ATOM 641 C C . ASP A 1 113 ? 19.475 11.222 25.320 1.00 17.78 112 ASP A C 1
ATOM 642 O O . ASP A 1 113 ? 19.118 10.313 26.066 1.00 20.58 112 ASP A O 1
ATOM 647 N N . GLU A 1 114 ? 20.649 11.824 25.441 1.00 18.09 113 GLU A N 1
ATOM 648 C CA . GLU A 1 114 ? 21.548 11.412 26.496 1.00 20.41 113 GLU A CA 1
ATOM 649 C C . GLU A 1 114 ? 20.921 11.646 27.863 1.00 19.63 113 GLU A C 1
ATOM 650 O O . GLU A 1 114 ? 20.965 10.781 28.748 1.00 21.27 113 GLU A O 1
ATOM 656 N N . ARG A 1 115 ? 20.329 12.822 28.054 1.00 17.09 114 ARG A N 1
ATOM 657 C CA . ARG A 1 115 ? 19.709 13.089 29.336 1.00 14.81 114 ARG A CA 1
ATOM 658 C C . ARG A 1 115 ? 18.509 12.172 29.625 1.00 16.16 114 ARG A C 1
ATOM 659 O O . ARG A 1 115 ? 18.309 11.777 30.774 1.00 17.38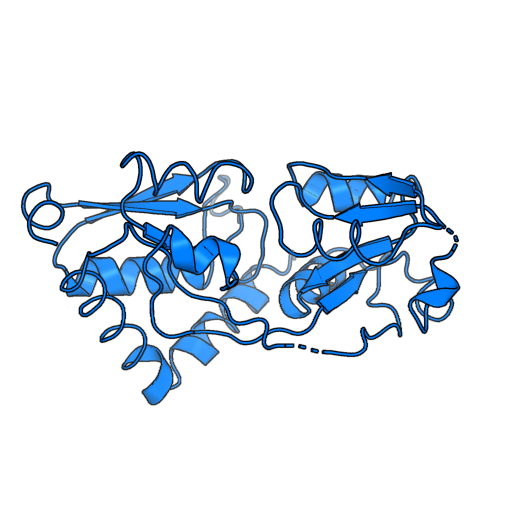 114 ARG A O 1
ATOM 667 N N . SER A 1 116 ? 17.736 11.844 28.590 1.00 16.12 115 SER A N 1
ATOM 668 C CA . SER A 1 116 ? 16.527 11.020 28.752 1.00 17.68 115 SER A CA 1
ATOM 669 C C . SER A 1 116 ? 16.840 9.607 29.188 1.00 19.81 115 SER A C 1
ATOM 670 O O . SER A 1 116 ? 15.967 8.913 29.694 1.00 21.54 115 SER A O 1
ATOM 673 N N . LYS A 1 117 ? 18.082 9.180 29.008 1.00 18.27 116 LYS A N 1
ATOM 674 C CA . LYS A 1 117 ? 18.499 7.843 29.439 1.00 20.79 116 LYS A CA 1
ATOM 675 C C . LYS A 1 117 ? 18.691 7.777 30.954 1.00 20.96 116 LYS A C 1
ATOM 676 O O . LYS A 1 117 ? 18.661 6.693 31.544 1.00 25.09 116 LYS A O 1
ATOM 682 N N . VAL A 1 118 ? 18.915 8.929 31.573 1.00 19.15 117 VAL A N 1
ATOM 683 C CA . VAL A 1 118 ? 19.289 8.987 32.980 1.00 20.39 117 VAL A CA 1
ATOM 684 C C . VAL A 1 118 ? 18.173 9.612 33.811 1.00 18.14 117 VAL A C 1
ATOM 685 O O . VAL A 1 118 ? 18.028 9.281 34.988 1.00 20.00 117 VAL A O 1
ATOM 689 N N . PHE A 1 119 ? 17.378 10.489 33.186 1.00 15.80 118 PHE A N 1
ATOM 690 C CA . PHE A 1 119 ? 16.289 11.210 33.853 1.00 14.34 118 PHE A CA 1
ATOM 691 C C . PHE A 1 119 ? 14.917 10.921 33.256 1.00 14.48 118 PHE A C 1
ATOM 692 O O . PHE A 1 119 ? 14.793 10.657 32.058 1.00 18.42 118 PHE A O 1
ATOM 700 N N . ASP A 1 120 ? 13.894 10.981 34.098 1.00 15.17 119 ASP A N 1
ATOM 701 C CA . ASP A 1 120 ? 12.521 11.162 33.637 1.00 15.22 119 ASP A CA 1
ATOM 702 C C . ASP A 1 120 ? 12.414 12.662 33.315 1.00 12.50 119 ASP A C 1
ATOM 703 O O . ASP A 1 120 ? 12.953 13.525 34.044 1.00 13.88 119 ASP A O 1
ATOM 708 N N . PHE A 1 121 ? 11.679 12.976 32.252 1.00 12.04 120 PHE A N 1
ATOM 709 C CA . PHE A 1 121 ? 11.334 14.348 31.965 1.00 10.56 120 PHE A CA 1
ATOM 710 C C . PHE A 1 121 ? 9.835 14.522 31.958 1.00 9.81 120 PHE A C 1
ATOM 711 O O . PHE A 1 121 ? 9.084 13.662 31.490 1.00 11.88 120 PHE A O 1
ATOM 719 N N . SER A 1 122 ? 9.393 15.668 32.426 1.00 9.41 121 SER A N 1
ATOM 720 C CA . SER A 1 122 ? 8.023 16.081 32.193 1.00 9.94 121 SER A CA 1
ATOM 721 C C . SER A 1 122 ? 7.742 16.236 30.713 1.00 9.18 121 SER A C 1
ATOM 722 O O . SER A 1 122 ? 8.668 16.277 29.864 1.00 9.77 121 SER A O 1
ATOM 725 N N . THR A 1 123 ? 6.464 16.362 30.385 1.00 9.70 122 THR A N 1
ATOM 726 C CA . THR A 1 123 ? 6.081 16.867 29.087 1.00 9.85 122 THR A CA 1
ATOM 727 C C . THR A 1 123 ? 6.756 18.252 28.887 1.00 9.66 122 THR A C 1
ATOM 728 O O . THR A 1 123 ? 7.019 18.975 29.847 1.00 10.10 122 THR A O 1
ATOM 732 N N . PRO A 1 124 ? 7.055 18.636 27.644 1.00 10.63 123 PRO A N 1
ATOM 733 C CA . PRO A 1 124 ? 7.762 19.908 27.470 1.00 11.35 123 PRO A CA 1
ATOM 734 C C . PRO A 1 124 ? 6.893 21.104 27.805 1.00 10.16 123 PRO A C 1
ATOM 735 O O . PRO A 1 124 ? 5.645 21.070 27.599 1.00 12.60 123 PRO A O 1
ATOM 739 N N . TYR A 1 125 ? 7.517 22.164 28.272 1.00 10.91 124 TYR A N 1
ATOM 740 C CA . TYR A 1 125 ? 6.809 23.388 28.585 1.00 11.36 124 TYR A CA 1
ATOM 741 C C . TYR A 1 125 ? 7.241 24.618 27.804 1.00 11.59 124 TYR A C 1
ATOM 742 O O . TYR A 1 125 ? 6.613 25.671 27.976 1.00 13.64 124 TYR A O 1
ATOM 751 N N . TYR A 1 126 ? 8.297 24.522 26.996 1.00 10.66 125 TYR A N 1
ATOM 752 C CA . TYR A 1 126 ? 8.723 25.674 26.205 1.00 11.00 125 TYR A CA 1
ATOM 753 C C . TYR A 1 126 ? 9.547 25.133 25.065 1.00 10.88 125 TYR A C 1
ATOM 754 O O . TYR A 1 126 ? 10.214 24.085 25.213 1.00 12.05 125 TYR A O 1
ATOM 763 N N . THR A 1 127 ? 9.532 25.817 23.919 1.00 12.09 126 THR A N 1
ATOM 764 C CA A THR A 1 127 ? 10.367 25.454 22.776 0.49 13.53 126 THR A CA 1
ATOM 765 C CA B THR A 1 127 ? 10.433 25.454 22.833 0.51 13.64 126 THR A CA 1
ATOM 766 C C . THR A 1 127 ? 11.183 26.663 22.354 1.00 12.27 126 THR A C 1
ATOM 767 O O . THR A 1 127 ? 10.624 27.747 22.160 1.00 15.02 126 THR A O 1
ATOM 774 N N . ALA A 1 128 ? 12.478 26.472 22.163 1.00 13.39 127 ALA A N 1
ATOM 775 C CA . ALA A 1 128 ? 13.401 27.576 21.890 1.00 15.44 127 ALA A CA 1
ATOM 776 C C . ALA A 1 128 ? 14.248 27.342 20.646 1.00 13.83 127 ALA A C 1
ATOM 777 O O . ALA A 1 128 ? 14.438 26.193 20.252 1.00 16.65 127 ALA A O 1
ATOM 779 N N . LYS A 1 129 ? 14.656 28.433 19.990 1.00 15.79 128 LYS A N 1
ATOM 780 C CA . LYS A 1 129 ? 15.722 28.415 18.973 1.00 13.87 128 LYS A CA 1
ATOM 781 C C . LYS A 1 129 ? 17.014 28.951 19.592 1.00 10.51 128 LYS A C 1
ATOM 782 O O . LYS A 1 129 ? 17.000 29.791 20.487 1.00 12.31 128 LYS A O 1
ATOM 788 N N . ASN A 1 130 ? 18.150 28.493 19.076 1.00 10.86 129 ASN A N 1
ATOM 789 C CA . ASN A 1 130 ? 19.449 29.022 19.461 1.00 9.39 129 ASN A CA 1
ATOM 790 C C . ASN A 1 130 ? 19.848 30.234 18.639 1.00 8.96 129 ASN A C 1
ATOM 791 O O . ASN A 1 130 ? 19.612 30.275 17.432 1.00 10.39 129 ASN A O 1
ATOM 796 N N . LYS A 1 131 ? 20.459 31.212 19.295 1.00 8.74 130 LYS A N 1
ATOM 797 C CA . LYS A 1 131 ? 20.913 32.452 18.680 1.00 8.95 130 LYS A CA 1
ATOM 798 C C . LYS A 1 131 ? 22.315 32.780 19.158 1.00 7.48 130 LYS A C 1
ATOM 799 O O . LYS A 1 131 ? 22.837 32.109 20.067 1.00 8.94 130 LYS A O 1
ATOM 805 N N . LEU A 1 132 ? 22.919 33.802 18.534 1.00 8.66 131 LEU A N 1
ATOM 806 C CA . LEU A 1 132 ? 24.160 34.393 19.055 1.00 8.41 131 LEU A CA 1
ATOM 807 C C . LEU A 1 132 ? 23.884 35.768 19.573 1.00 8.46 131 LEU A C 1
ATOM 808 O O . LEU A 1 132 ? 23.212 36.579 18.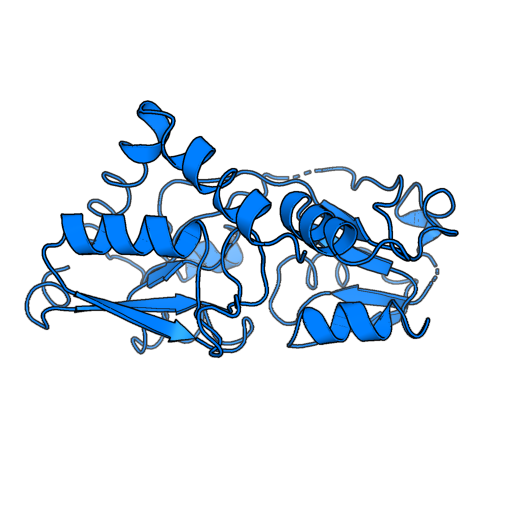901 1.00 10.28 131 LEU A O 1
ATOM 813 N N . ILE A 1 133 ? 24.452 36.063 20.732 1.00 8.50 132 ILE A N 1
ATOM 814 C CA . ILE A 1 133 ? 24.596 37.439 21.177 1.00 8.37 132 ILE A CA 1
ATOM 815 C C . ILE A 1 133 ? 26.033 37.896 20.904 1.00 7.81 132 ILE A C 1
ATOM 816 O O . ILE A 1 133 ? 26.993 37.137 21.099 1.00 8.41 132 ILE A O 1
ATOM 821 N N . VAL A 1 134 ? 26.141 39.122 20.372 1.00 8.21 133 VAL A N 1
ATOM 822 C CA . VAL A 1 134 ? 27.400 39.693 19.929 1.00 8.01 133 VAL A CA 1
ATOM 823 C C . VAL A 1 134 ? 27.439 41.172 20.318 1.00 7.59 133 VAL A C 1
ATOM 824 O O . VAL A 1 134 ? 26.424 41.763 20.680 1.00 8.92 133 VAL A O 1
ATOM 828 N N . LYS A 1 135 ? 28.633 41.779 20.220 1.00 8.48 134 LYS A N 1
ATOM 829 C CA . LYS A 1 135 ? 28.659 43.248 20.258 1.00 8.79 134 LYS A CA 1
ATOM 830 C C . LYS A 1 135 ? 27.787 43.784 19.130 1.00 8.70 134 LYS A C 1
ATOM 831 O O . LYS A 1 135 ? 27.760 43.199 18.023 1.00 9.65 134 LYS A O 1
ATOM 837 N N . LYS A 1 136 ? 27.124 44.914 19.341 1.00 9.73 135 LYS A N 1
ATOM 838 C CA . LYS A 1 136 ? 26.150 45.369 18.355 1.00 10.12 135 LYS A CA 1
ATOM 839 C C . LYS A 1 136 ? 26.767 45.665 16.998 1.00 9.95 135 LYS A C 1
ATOM 840 O O . LYS A 1 136 ? 26.076 45.500 15.958 1.00 11.78 135 LYS A O 1
ATOM 846 N N . SER A 1 137 ? 28.023 46.107 16.953 1.00 9.95 136 SER A N 1
ATOM 847 C CA . SER A 1 137 ? 28.687 46.336 15.676 1.00 12.63 136 SER A CA 1
ATOM 848 C C . SER A 1 137 ? 28.978 45.079 14.873 1.00 10.95 136 SER A C 1
ATOM 849 O O . SER A 1 137 ? 29.445 45.175 13.752 1.00 13.58 136 SER A O 1
ATOM 852 N N . ASP A 1 138 ? 28.720 43.911 15.447 1.00 10.58 137 ASP A N 1
ATOM 853 C CA . ASP A 1 138 ? 28.985 42.628 14.800 1.00 10.31 137 ASP A CA 1
ATOM 854 C C . ASP A 1 138 ? 27.701 41.889 14.433 1.00 9.50 137 ASP A C 1
ATOM 855 O O . ASP A 1 138 ? 27.758 40.735 13.985 1.00 10.56 137 ASP A O 1
ATOM 860 N N . LEU A 1 139 ? 26.528 42.506 14.587 1.00 9.09 138 LEU A N 1
ATOM 861 C CA . LEU A 1 139 ? 25.289 41.771 14.339 1.00 9.60 138 LEU A CA 1
ATOM 862 C C . LEU A 1 139 ? 25.148 41.260 12.905 1.00 9.68 138 LEU A C 1
ATOM 863 O O . LEU A 1 139 ? 24.513 40.205 12.685 1.00 11.38 138 LEU A O 1
ATOM 868 N N A ALA A 1 140 ? 25.709 41.995 11.962 0.50 10.00 139 ALA A N 1
ATOM 869 N N B ALA A 1 140 ? 25.700 41.982 11.938 0.50 10.04 139 ALA A N 1
ATOM 870 C CA A ALA A 1 140 ? 25.660 41.602 10.563 0.50 12.05 139 ALA A CA 1
ATOM 871 C CA B ALA A 1 140 ? 25.622 41.570 10.524 0.50 11.78 139 ALA A CA 1
ATOM 872 C C A ALA A 1 140 ? 27.012 41.041 10.112 0.50 12.22 139 ALA A C 1
ATOM 873 C C B ALA A 1 140 ? 26.848 40.745 10.104 0.50 12.59 139 ALA A C 1
ATOM 874 O O A ALA A 1 140 ? 27.276 40.932 8.945 0.50 13.78 139 ALA A O 1
ATOM 875 O O B ALA A 1 140 ? 26.802 40.024 9.077 0.50 13.74 139 ALA A O 1
ATOM 878 N N A THR A 1 141 ? 27.879 40.643 11.018 0.50 13.31 140 THR A N 1
ATOM 879 N N B THR A 1 141 ? 27.935 40.912 10.879 0.50 11.88 140 THR A N 1
ATOM 880 C CA A THR A 1 141 ? 29.059 39.932 10.554 0.50 14.25 140 THR A CA 1
ATOM 881 C CA B THR A 1 141 ? 29.247 40.250 10.737 0.50 14.42 140 THR A CA 1
ATOM 882 C C A THR A 1 141 ? 28.745 38.436 10.470 0.50 11.08 140 THR A C 1
ATOM 883 C C B THR A 1 141 ? 29.180 38.745 10.921 0.50 11.48 140 THR A C 1
ATOM 884 O O A THR A 1 141 ? 29.241 37.715 9.601 0.50 11.34 140 THR A O 1
ATOM 885 O O B THR A 1 141 ? 29.759 37.977 10.134 0.50 12.98 140 THR A O 1
ATOM 892 N N A TYR A 1 142 ? 27.942 37.981 11.416 0.50 9.27 141 TYR A N 1
ATOM 893 N N B TYR A 1 142 ? 28.468 38.319 11.956 0.50 11.23 141 TYR A N 1
ATOM 894 C CA A TYR A 1 142 ? 27.716 36.563 11.632 0.50 11.12 141 TYR A CA 1
ATOM 895 C CA B TYR A 1 142 ? 28.264 36.901 12.189 0.50 11.29 141 TYR A CA 1
ATOM 896 C C A TYR A 1 142 ? 26.369 36.168 11.058 0.50 10.15 141 TYR A C 1
ATOM 897 C C B TYR A 1 142 ? 26.894 36.473 11.672 0.50 12.13 141 TYR A C 1
ATOM 898 O O A TYR A 1 142 ? 25.339 36.441 11.665 0.50 10.74 141 TYR A O 1
ATOM 899 O O B TYR A 1 142 ? 25.895 36.500 12.406 0.50 13.46 141 TYR A O 1
ATOM 916 N N A GLN A 1 143 ? 26.390 35.537 9.879 0.50 11.44 142 GLN A N 1
ATOM 917 N N B GLN A 1 143 ? 26.762 36.044 10.382 0.50 12.76 142 GLN A N 1
ATOM 918 C CA A GLN A 1 143 ? 25.178 35.058 9.184 0.50 13.04 142 GLN A CA 1
ATOM 919 C CA B GLN A 1 143 ? 25.530 35.623 9.588 0.50 15.67 142 GLN A CA 1
ATOM 920 C C A GLN A 1 143 ? 24.982 33.569 9.345 0.50 14.68 142 GLN A C 1
ATOM 921 C C B GLN A 1 143 ? 25.273 34.091 9.474 0.50 15.22 142 GLN A C 1
ATOM 922 O O A GLN A 1 143 ? 23.864 33.052 9.445 0.50 14.61 142 GLN A O 1
ATOM 923 O O B GLN A 1 143 ? 24.172 33.517 9.349 0.50 16.86 142 GLN A O 1
ATOM 934 N N A SER A 1 144 ? 26.103 32.873 9.287 0.50 13.08 143 SER A N 1
ATOM 935 N N B SER A 1 144 ? 26.371 33.372 9.716 0.50 12.71 143 SER A N 1
ATOM 936 C CA A SER A 1 144 ? 26.067 31.448 9.293 0.50 14.32 143 SER A CA 1
ATOM 937 C CA B SER A 1 144 ? 26.242 31.908 9.560 0.50 14.19 143 SER A CA 1
ATOM 938 C C A SER A 1 144 ? 27.294 31.010 10.027 0.50 13.85 143 SER A C 1
ATOM 939 C C B SER A 1 144 ? 27.323 31.141 10.340 0.50 12.73 143 SER A C 1
ATOM 940 O O A SER A 1 144 ? 28.263 31.724 10.223 0.50 11.79 143 SER A O 1
ATOM 941 O O B SER A 1 144 ? 28.308 31.779 10.772 0.50 11.47 143 SER A O 1
ATOM 946 N N . VAL A 1 145 ? 27.190 29.799 10.464 1.00 13.58 144 VAL A N 1
ATOM 947 C CA . VAL A 1 145 ? 28.218 29.073 11.172 1.00 12.65 144 VAL A CA 1
ATOM 948 C C . VAL A 1 145 ? 29.588 29.221 10.493 1.00 13.06 144 VAL A C 1
ATOM 949 O O . VAL A 1 145 ? 30.601 29.315 11.218 1.00 12.28 144 VAL A O 1
ATOM 953 N N . ASN A 1 146 ? 29.645 29.295 9.167 1.00 12.16 145 ASN A N 1
ATOM 954 C CA . ASN A 1 146 ? 30.944 29.455 8.543 1.00 13.38 145 ASN A CA 1
ATOM 955 C C . ASN A 1 146 ? 31.667 30.729 8.978 1.00 11.81 145 ASN A C 1
ATOM 956 O O . ASN A 1 146 ? 32.907 30.766 9.003 1.00 12.75 145 ASN A O 1
ATOM 961 N N . ASP A 1 147 ? 30.899 31.764 9.316 1.00 12.52 146 ASP A N 1
ATOM 962 C CA . ASP A 1 147 ? 31.484 33.031 9.757 1.00 12.09 146 ASP A CA 1
ATOM 963 C C . ASP A 1 147 ? 32.164 32.951 11.123 1.00 12.07 146 ASP A C 1
ATOM 964 O O . ASP A 1 147 ? 32.873 33.894 11.524 1.00 13.20 146 ASP A O 1
ATOM 969 N N . LEU A 1 148 ? 31.960 31.865 11.851 1.00 9.98 147 LEU A N 1
ATOM 970 C CA . LEU A 1 148 ? 32.602 31.680 13.142 1.00 11.24 147 LEU A CA 1
ATOM 971 C C . LEU A 1 148 ? 34.001 31.077 13.026 1.00 11.98 147 LEU A C 1
ATOM 972 O O . LEU A 1 148 ? 34.688 30.925 14.071 1.00 11.62 147 LEU A O 1
ATOM 977 N N . ALA A 1 149 ? 34.430 30.708 11.825 1.00 12.01 148 ALA A N 1
ATOM 978 C CA . ALA A 1 149 ? 35.781 30.202 11.655 1.00 14.09 148 ALA A CA 1
ATOM 979 C C . ALA A 1 149 ? 36.817 31.207 12.175 1.00 13.64 148 ALA A C 1
ATOM 980 O O . ALA A 1 149 ? 36.763 32.398 11.868 1.00 15.52 148 ALA A O 1
ATOM 982 N N . GLN A 1 150 ? 37.767 30.684 12.955 1.00 13.89 149 GLN A N 1
ATOM 983 C CA B GLN A 1 150 ? 38.864 31.440 13.566 0.38 15.02 149 GLN A CA 1
ATOM 984 C CA C GLN A 1 150 ? 38.867 31.489 13.503 0.62 14.91 149 GLN A CA 1
ATOM 985 C C . GLN A 1 150 ? 38.392 32.521 14.536 1.00 15.45 149 GLN A C 1
ATOM 986 O O . GLN A 1 150 ? 39.139 33.463 14.861 1.00 19.23 149 GLN A O 1
ATOM 997 N N . LYS A 1 151 ? 37.165 32.380 15.027 1.00 12.15 150 LYS A N 1
ATOM 998 C CA . LYS A 1 151 ? 36.652 33.271 16.055 1.00 11.65 150 LYS A CA 1
ATOM 999 C C . LYS A 1 151 ? 36.557 32.549 17.391 1.00 12.11 150 LYS A C 1
ATOM 1000 O O . LYS A 1 151 ? 36.671 31.324 17.470 1.00 14.49 150 LYS A O 1
ATOM 1006 N N . LYS A 1 152 ? 36.340 33.322 18.452 1.00 11.24 151 LYS A N 1
ATOM 1007 C CA . LYS A 1 152 ? 36.216 32.817 19.810 1.00 12.15 151 LYS A CA 1
ATOM 1008 C C . LYS A 1 152 ? 34.737 32.830 20.221 1.00 9.73 151 LYS A C 1
ATOM 1009 O O . LYS A 1 152 ? 34.097 33.874 20.187 1.00 11.08 151 LYS A O 1
ATOM 1015 N N . VAL A 1 153 ? 34.223 31.660 20.596 1.00 9.44 152 VAL A N 1
ATOM 1016 C CA . VAL A 1 153 ? 32.792 31.508 20.858 1.00 8.59 152 VAL A CA 1
ATOM 1017 C C . VAL A 1 153 ? 32.587 30.919 22.247 1.00 8.60 152 VAL A C 1
ATOM 1018 O O . VAL A 1 153 ? 33.209 29.894 22.601 1.00 11.03 152 VAL A O 1
ATOM 1022 N N . GLY A 1 154 ? 31.737 31.558 23.033 1.00 8.05 153 GLY A N 1
ATOM 1023 C CA . GLY A 1 154 ? 31.436 31.100 24.377 1.00 8.81 153 GLY A CA 1
ATOM 1024 C C . GLY A 1 154 ? 30.104 30.392 24.504 1.00 6.89 153 GLY A C 1
ATOM 1025 O O . GLY A 1 154 ? 29.162 30.636 23.762 1.00 7.81 153 GLY A O 1
ATOM 1026 N N . ALA A 1 155 ? 30.032 29.555 25.545 1.00 6.85 154 ALA A N 1
ATOM 1027 C CA . ALA A 1 155 ? 28.802 28.884 25.942 1.00 7.57 154 ALA A CA 1
ATOM 1028 C C . ALA A 1 155 ? 28.901 28.504 27.409 1.00 6.73 154 ALA A C 1
ATOM 1029 O O . ALA A 1 155 ? 29.995 28.399 27.965 1.00 7.58 154 ALA A O 1
ATOM 1031 N N . GLN A 1 156 ? 27.750 28.251 28.025 1.00 7.37 155 GLN A N 1
ATOM 1032 C CA . GLN A 1 156 ? 27.734 27.890 29.438 1.00 6.78 155 GLN A CA 1
ATOM 1033 C C . GLN A 1 156 ? 28.160 26.439 29.640 1.00 7.21 155 GLN A C 1
ATOM 1034 O O . GLN A 1 156 ? 27.682 25.513 28.969 1.00 7.24 155 GLN A O 1
ATOM 1040 N N . LYS A 1 157 ? 29.058 26.235 30.599 1.00 8.25 156 LYS A N 1
ATOM 1041 C CA A LYS A 1 157 ? 29.501 24.888 30.932 0.45 9.16 156 LYS A CA 1
ATOM 1042 C CA B LYS A 1 157 ? 29.496 24.889 30.927 0.55 9.20 156 LYS A CA 1
ATOM 1043 C C . LYS A 1 157 ? 28.327 24.005 31.342 1.00 8.13 156 LYS A C 1
ATOM 1044 O O . LYS A 1 157 ? 27.506 24.410 32.190 1.00 8.99 156 LYS A O 1
ATOM 1055 N N . GLY A 1 158 ? 28.248 22.807 30.752 1.00 8.75 157 GLY A N 1
ATOM 1056 C CA . GLY A 1 158 ? 27.175 21.873 31.075 1.00 9.29 157 GLY A CA 1
ATOM 1057 C C . GLY A 1 158 ? 25.937 22.037 30.217 1.00 7.85 157 GLY A C 1
ATOM 1058 O O . GLY A 1 158 ? 24.991 21.259 30.391 1.00 8.87 157 GLY A O 1
ATOM 1059 N N . SER A 1 159 ? 25.927 23.025 29.329 1.00 7.78 158 SER A N 1
ATOM 1060 C CA . SER A 1 159 ? 24.728 23.280 28.518 1.00 7.77 158 SER A CA 1
ATOM 1061 C C . SER A 1 159 ? 24.772 22.546 27.180 1.00 7.75 158 SER A C 1
ATOM 1062 O O . SER A 1 159 ? 25.852 22.191 26.667 1.00 8.18 158 SER A O 1
ATOM 1065 N N . ILE A 1 160 ? 23.597 22.408 26.554 1.00 7.33 159 ILE A N 1
ATOM 1066 C CA . ILE A 1 160 ? 23.572 21.857 25.215 1.00 7.98 159 ILE A CA 1
ATOM 1067 C C . ILE A 1 160 ? 24.201 22.810 24.199 1.00 7.65 159 ILE A C 1
ATOM 1068 O O . ILE A 1 160 ? 24.628 22.379 23.123 1.00 9.18 159 ILE A O 1
ATOM 1073 N N . GLN A 1 161 ? 24.277 24.084 24.527 1.00 7.45 160 GLN A N 1
ATOM 1074 C CA . GLN A 1 161 ? 24.966 25.041 23.668 1.00 8.35 160 GLN A CA 1
ATOM 1075 C C . GLN A 1 161 ? 26.455 24.744 23.631 1.00 7.68 160 GLN A C 1
ATOM 1076 O O . GLN A 1 161 ? 27.094 24.871 22.564 1.00 8.74 160 GLN A O 1
ATOM 1082 N N . GLU A 1 162 ? 27.039 24.376 24.758 1.00 8.03 161 GLU A N 1
ATOM 1083 C CA . GLU A 1 162 ? 28.447 23.979 24.791 1.00 8.61 161 GLU A CA 1
ATOM 1084 C C . GLU A 1 162 ? 28.652 22.762 23.898 1.00 8.89 161 GLU A C 1
ATOM 1085 O O . GLU A 1 162 ? 29.622 22.699 23.139 1.00 9.59 161 GLU A O 1
ATOM 1091 N N . THR A 1 163 ? 27.745 21.790 23.978 1.00 9.28 162 THR A N 1
ATOM 1092 C CA . THR A 1 163 ? 27.828 20.607 23.116 1.00 10.64 162 THR A CA 1
ATOM 1093 C C . THR A 1 163 ? 27.751 20.950 21.633 1.00 10.63 162 THR A C 1
ATOM 1094 O O . THR A 1 163 ? 28.530 20.419 20.827 1.00 11.38 162 THR A O 1
ATOM 1098 N N . MET A 1 164 ? 26.818 21.825 21.276 1.00 10.19 163 MET A N 1
ATOM 1099 C CA A MET A 1 164 ? 26.681 22.263 19.890 0.77 11.55 163 MET A CA 1
ATOM 1100 C CA B MET A 1 164 ? 26.669 22.305 19.900 0.23 12.17 163 MET A CA 1
ATOM 1101 C C . MET A 1 164 ? 27.972 22.901 19.397 1.00 10.26 163 MET A C 1
ATOM 1102 O O . MET A 1 164 ? 28.413 22.618 18.283 1.00 11.74 163 MET A O 1
ATOM 1111 N N . ALA A 1 165 ? 28.554 23.766 20.211 1.00 9.68 164 ALA A N 1
ATOM 1112 C CA . ALA A 1 165 ? 29.795 24.417 19.815 1.00 10.74 164 ALA A CA 1
ATOM 1113 C C . ALA A 1 165 ? 30.905 23.413 19.600 1.00 10.15 164 ALA A C 1
ATOM 1114 O O . ALA A 1 165 ? 31.628 23.477 18.588 1.00 10.96 164 ALA A O 1
ATOM 1116 N N . LYS A 1 166 ? 31.043 22.460 20.522 1.00 9.73 165 LYS A N 1
ATOM 1117 C CA A LYS A 1 166 ? 32.080 21.432 20.401 0.52 11.78 165 LYS A CA 1
ATOM 1118 C CA B LYS A 1 166 ? 32.076 21.430 20.402 0.48 11.90 165 LYS A CA 1
ATOM 1119 C C . LYS A 1 166 ? 31.881 20.592 19.150 1.00 11.66 165 LYS A C 1
ATOM 1120 O O . LYS A 1 166 ? 32.859 20.211 18.516 1.00 14.09 165 LYS A O 1
ATOM 1131 N N . ASP A 1 167 ? 30.624 20.293 18.818 1.00 11.50 166 ASP A N 1
ATOM 1132 C CA . ASP A 1 167 ? 30.332 19.381 17.732 1.00 12.51 166 ASP A CA 1
ATOM 1133 C C . ASP A 1 167 ? 30.431 20.002 16.347 1.00 13.06 166 ASP A C 1
ATOM 1134 O O . ASP A 1 167 ? 30.748 19.317 15.385 1.00 15.70 166 ASP A O 1
ATOM 1139 N N . LEU A 1 168 ? 30.213 21.310 16.245 1.00 12.85 167 LEU A N 1
ATOM 1140 C CA . LEU A 1 168 ? 30.148 22.010 14.959 1.00 13.53 167 LEU A CA 1
ATOM 1141 C C . LEU A 1 168 ? 31.291 22.966 14.655 1.00 13.47 167 LEU A C 1
ATOM 1142 O O . LEU A 1 168 ? 31.601 23.228 13.486 1.00 16.62 167 LEU A O 1
ATOM 1147 N N . LEU A 1 169 ? 31.886 23.514 15.708 1.00 13.53 168 LEU A N 1
ATOM 1148 C CA . LEU A 1 169 ? 32.802 24.639 15.528 1.00 13.84 168 LEU A CA 1
ATOM 1149 C C . LEU A 1 169 ? 34.284 24.270 15.690 1.00 17.28 168 LEU A C 1
ATOM 1150 O O . LEU A 1 169 ? 35.016 24.914 16.453 1.00 18.07 168 LEU A O 1
ATOM 1155 N N . GLN A 1 170 ? 34.724 23.257 14.955 1.00 18.54 169 GLN A N 1
ATOM 1156 C CA . GLN A 1 170 ? 36.123 22.816 15.003 1.00 20.71 169 GLN A CA 1
ATOM 1157 C C . GLN A 1 170 ? 37.138 23.868 14.570 1.00 20.87 169 GLN A C 1
ATOM 1158 O O . GLN A 1 170 ? 38.316 23.743 14.902 1.00 24.93 169 GLN A O 1
ATOM 1164 N N . ASN A 1 171 ? 36.699 24.875 13.823 1.00 17.54 170 ASN A N 1
ATOM 1165 C CA . ASN A 1 171 ? 37.601 25.920 13.365 1.00 17.98 170 ASN A CA 1
ATOM 1166 C C . ASN A 1 171 ? 37.572 27.157 14.253 1.00 16.23 170 ASN A C 1
ATOM 1167 O O . ASN A 1 171 ? 38.142 28.186 13.890 1.00 16.90 170 ASN A O 1
ATOM 1172 N N . SER A 1 172 ? 36.905 27.043 15.398 1.00 15.84 171 SER A N 1
ATOM 1173 C CA . SER A 1 172 ? 36.771 28.149 16.343 1.00 14.71 171 SER A CA 1
ATOM 1174 C C . SER A 1 172 ? 37.514 27.834 17.640 1.00 16.69 171 SER A C 1
ATOM 1175 O O . SER A 1 172 ? 37.722 26.667 17.971 1.00 20.38 171 SER A O 1
ATOM 1178 N N . SER A 1 173 ? 37.826 28.880 18.409 1.00 15.17 172 SER A N 1
ATOM 1179 C CA . SER A 1 173 ? 38.323 28.724 19.780 1.00 15.11 172 SER A CA 1
ATOM 1180 C C . SER A 1 173 ? 37.143 28.768 20.739 1.00 14.35 172 SER A C 1
ATOM 1181 O O . SER A 1 173 ? 36.371 29.727 20.747 1.00 16.99 172 SER A O 1
ATOM 1184 N N . LEU A 1 174 ? 36.964 27.745 21.550 1.00 15.27 173 LEU A N 1
ATOM 1185 C CA . LEU A 1 174 ? 35.771 27.650 22.374 1.00 14.41 173 LEU A CA 1
ATOM 1186 C C . LEU A 1 174 ? 36.056 27.958 23.853 1.00 11.83 173 LEU A C 1
ATOM 1187 O O . LEU A 1 174 ? 37.070 27.511 24.406 1.00 16.17 173 LEU A O 1
ATOM 1192 N N . VAL A 1 175 ? 35.200 28.757 24.457 1.00 10.71 174 VAL A N 1
ATOM 1193 C CA . VAL A 1 175 ? 35.251 29.135 25.869 1.00 11.61 174 VAL A CA 1
ATOM 1194 C C . VAL A 1 175 ? 34.006 28.554 26.516 1.00 9.15 174 VAL A C 1
ATOM 1195 O O . VAL A 1 175 ? 32.906 28.770 26.029 1.00 11.12 174 VAL A O 1
ATOM 1199 N N A SER A 1 176 ? 34.191 27.777 27.579 0.46 9.58 175 SER A N 1
ATOM 1200 N N B SER A 1 176 ? 34.158 27.822 27.611 0.54 9.13 175 SER A N 1
ATOM 1201 C CA A SER A 1 176 ? 33.095 27.257 28.379 0.46 10.01 175 SER A CA 1
ATOM 1202 C CA B SER A 1 176 ? 33.027 27.261 28.337 0.54 9.47 175 SER A CA 1
ATOM 1203 C C A SER A 1 176 ? 33.247 27.852 29.780 0.46 9.94 175 SER A C 1
ATOM 1204 C C B SER A 1 176 ? 33.125 27.695 29.802 0.54 9.03 175 SER A C 1
ATOM 1205 O O A SER A 1 176 ? 34.325 27.714 30.406 0.46 9.64 175 SER A O 1
ATOM 1206 O O B SER A 1 176 ? 34.044 27.282 30.500 0.54 11.56 175 SER A O 1
ATOM 1211 N N . LEU A 1 177 ? 32.204 28.541 30.254 1.00 9.47 176 LEU A N 1
ATOM 1212 C CA . LEU A 1 177 ? 32.256 29.149 31.566 1.00 10.94 176 LEU A CA 1
ATOM 1213 C C . LEU A 1 177 ? 31.091 28.717 32.404 1.00 9.82 176 LEU A C 1
ATOM 1214 O O . LEU A 1 177 ? 29.980 28.596 31.913 1.00 9.75 176 LEU A O 1
ATOM 1219 N N . PRO A 1 178 ? 31.313 28.531 33.701 1.00 12.06 177 PRO A N 1
ATOM 1220 C CA . PRO A 1 178 ? 30.194 28.147 34.564 1.00 13.39 177 PRO A CA 1
ATOM 1221 C C . PRO A 1 178 ? 29.085 29.176 34.593 1.00 11.04 177 PRO A C 1
ATOM 1222 O O . PRO A 1 178 ? 27.931 28.762 34.611 1.00 11.85 177 PRO A O 1
ATOM 1226 N N . LYS A 1 179 ? 29.407 30.476 34.617 1.00 11.12 178 LYS A N 1
ATOM 1227 C CA . LYS A 1 179 ? 28.398 31.503 34.858 1.00 12.27 178 LYS A CA 1
ATOM 1228 C C . LYS A 1 179 ? 28.027 32.287 33.610 1.00 11.19 178 LYS A C 1
ATOM 1229 O O . LYS A 1 179 ? 28.919 32.815 32.916 1.00 11.65 178 LYS A O 1
ATOM 1235 N N . ASN A 1 180 ? 26.730 32.444 33.343 1.00 10.02 179 ASN A N 1
ATOM 1236 C CA . ASN A 1 180 ? 26.302 33.237 32.182 1.00 9.39 179 ASN A CA 1
ATOM 1237 C C . ASN A 1 180 ? 26.751 34.682 32.272 1.00 9.69 179 ASN A C 1
ATOM 1238 O O . ASN A 1 180 ? 27.095 35.298 31.247 1.00 9.64 179 ASN A O 1
ATOM 1243 N N . GLY A 1 181 ? 26.734 35.261 33.464 1.00 11.08 180 GLY A N 1
ATOM 1244 C CA . GLY A 1 181 ? 27.193 36.630 33.600 1.00 12.19 180 GLY A CA 1
ATOM 1245 C C . GLY A 1 181 ? 28.655 36.799 33.195 1.00 12.22 180 GLY A C 1
ATOM 1246 O O . GLY A 1 181 ? 29.077 37.855 32.697 1.00 11.92 180 GLY A O 1
ATOM 1247 N N . ASN A 1 182 ? 29.466 35.775 33.419 1.00 11.12 181 ASN A N 1
ATOM 1248 C CA . ASN A 1 182 ? 30.855 35.862 33.029 1.00 11.26 181 ASN A CA 1
ATOM 1249 C C . ASN A 1 182 ? 31.033 35.742 31.515 1.00 10.12 181 ASN A C 1
ATOM 1250 O O . ASN A 1 182 ? 31.949 36.347 30.961 1.00 10.75 181 ASN A O 1
ATOM 1255 N N . LEU A 1 183 ? 30.145 35.019 30.847 1.00 9.49 182 LEU A N 1
ATOM 1256 C CA . LEU A 1 183 ? 30.143 35.001 29.372 1.00 9.35 182 LEU A CA 1
ATOM 1257 C C . LEU A 1 183 ? 29.826 36.390 28.851 1.00 7.99 182 LEU A C 1
ATOM 1258 O O . LEU A 1 183 ? 30.445 36.865 27.874 1.00 8.87 182 LEU A O 1
ATOM 1263 N N . ILE A 1 184 ? 28.838 37.056 29.457 1.00 7.99 183 ILE A N 1
ATOM 1264 C CA . ILE A 1 184 ? 28.496 38.413 29.024 1.00 8.97 183 ILE A CA 1
ATOM 1265 C C . ILE A 1 184 ? 29.666 39.371 29.248 1.00 8.62 183 ILE A C 1
ATOM 1266 O O . ILE A 1 184 ? 29.985 40.170 28.371 1.00 9.73 183 ILE A O 1
ATOM 1271 N N . THR A 1 185 ? 30.332 39.268 30.393 1.00 10.11 184 THR A N 1
ATOM 1272 C CA . THR A 1 185 ? 31.515 40.093 30.636 1.00 11.27 184 THR A CA 1
ATOM 1273 C C . THR A 1 185 ? 32.625 39.821 29.608 1.00 10.21 184 THR A C 1
ATOM 1274 O O . THR A 1 185 ? 33.242 40.770 29.097 1.00 11.46 184 THR A O 1
ATOM 1278 N N . ASP A 1 186 ? 32.855 38.566 29.253 1.00 10.39 185 ASP A N 1
ATOM 1279 C CA . ASP A 1 186 ? 33.879 38.243 28.270 1.00 10.33 185 ASP A CA 1
ATOM 1280 C C . ASP A 1 186 ? 33.502 38.763 26.880 1.00 9.07 185 ASP A C 1
ATOM 1281 O O . ASP A 1 186 ? 34.377 39.190 26.113 1.00 10.59 185 ASP A O 1
ATOM 1286 N N . LEU A 1 187 ? 32.216 38.752 26.543 1.00 8.65 186 LEU A N 1
ATOM 1287 C CA . LEU A 1 187 ? 31.774 39.281 25.265 1.00 7.76 186 LEU A CA 1
ATOM 1288 C C . LEU A 1 187 ? 31.959 40.801 25.225 1.00 8.78 186 LEU A C 1
ATOM 1289 O O . LEU A 1 187 ? 32.484 41.362 24.243 1.00 9.98 186 LEU A O 1
ATOM 1294 N N A LYS A 1 188 ? 31.661 41.475 26.325 0.55 9.46 187 LYS A N 1
ATOM 1295 N N B LYS A 1 188 ? 31.407 41.463 26.252 0.45 9.63 187 LYS A N 1
ATOM 1296 C CA A LYS A 1 188 ? 31.919 42.902 26.416 0.55 9.98 187 LYS A CA 1
ATOM 1297 C CA B LYS A 1 188 ? 31.315 42.918 26.242 0.45 10.15 187 LYS A CA 1
ATOM 1298 C C A LYS A 1 188 ? 33.408 43.251 26.310 0.55 10.04 187 LYS A C 1
ATOM 1299 C C B LYS A 1 188 ? 32.693 43.510 26.157 0.45 11.63 187 LYS A C 1
ATOM 1300 O O A LYS A 1 188 ? 33.785 44.228 25.658 0.55 10.47 187 LYS A O 1
ATOM 1301 O O B LYS A 1 188 ? 32.868 44.595 25.598 0.45 14.91 187 LYS A O 1
ATOM 1312 N N A SER A 1 189 ? 34.277 42.467 26.928 0.55 10.18 188 SER A N 1
ATOM 1313 N N B SER A 1 189 ? 33.672 42.790 26.702 0.45 12.08 188 SER A N 1
ATOM 1314 C CA A SER A 1 189 ? 35.686 42.838 26.904 0.55 10.93 188 SER A CA 1
ATOM 1315 C CA B SER A 1 189 ? 35.079 43.209 26.678 0.45 15.49 188 SER A CA 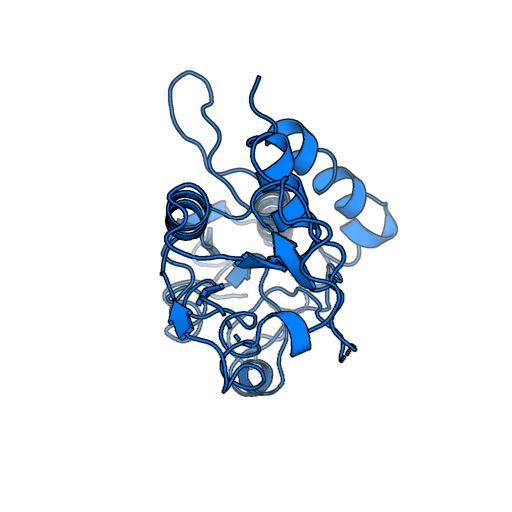1
ATOM 1316 C C A SER A 1 189 ? 36.335 42.460 25.579 0.55 12.65 188 SER A C 1
ATOM 1317 C C B SER A 1 189 ? 36.048 42.579 25.620 0.45 12.85 188 SER A C 1
ATOM 1318 O O A SER A 1 189 ? 37.542 42.675 25.375 0.55 13.41 188 SER A O 1
ATOM 1319 O O B SER A 1 189 ? 37.212 42.967 25.615 0.45 14.48 188 SER A O 1
ATOM 1324 N N A GLY A 1 190 ? 35.524 41.910 24.678 0.55 12.23 189 GLY A N 1
ATOM 1325 N N B GLY A 1 190 ? 35.614 41.626 24.774 0.45 11.19 189 GLY A N 1
ATOM 1326 C CA A GLY A 1 190 ? 36.014 41.460 23.398 0.55 11.07 189 GLY A CA 1
ATOM 1327 C CA B GLY A 1 190 ? 36.410 41.138 23.637 0.45 9.72 189 GLY A CA 1
ATOM 1328 C C A GLY A 1 190 ? 36.951 40.305 23.602 0.55 13.99 189 GLY A C 1
ATOM 1329 C C B GLY A 1 190 ? 37.121 39.798 23.765 0.45 11.25 189 GLY A C 1
ATOM 1330 O O A GLY A 1 190 ? 37.831 40.081 22.781 0.55 16.26 189 GLY A O 1
ATOM 1331 O O B GLY A 1 190 ? 37.658 39.276 22.765 0.45 12.20 189 GLY A O 1
ATOM 1332 N N A GLN A 1 191 ? 36.763 39.566 24.693 0.55 13.66 190 GLN A N 1
ATOM 1333 N N B GLN A 1 191 ? 37.098 39.231 24.968 0.45 9.89 190 GLN A N 1
ATOM 1334 C CA A GLN A 1 191 ? 37.540 38.351 24.907 0.55 13.62 190 GLN A CA 1
ATOM 1335 C CA B GLN A 1 191 ? 37.647 37.908 25.186 0.45 11.70 190 GLN A CA 1
ATOM 1336 C C A GLN A 1 191 ? 36.983 37.170 24.118 0.55 11.96 190 GLN A C 1
ATOM 1337 C C B GLN A 1 191 ? 36.915 36.856 24.390 0.45 13.22 190 GLN A C 1
ATOM 1338 O O A GLN A 1 191 ? 37.734 36.300 23.676 0.55 13.65 190 GLN A O 1
ATOM 1339 O O B GLN A 1 191 ? 37.483 35.790 24.184 0.45 14.38 190 GLN A O 1
ATOM 1350 N N . VAL A 1 192 ? 35.659 37.131 23.988 1.00 11.33 191 VAL A N 1
ATOM 1351 C CA . VAL A 1 192 ? 34.998 36.289 22.986 1.00 12.29 191 VAL A CA 1
ATOM 1352 C C . VAL A 1 192 ? 34.286 37.159 21.952 1.00 9.87 191 VAL A C 1
ATOM 1353 O O . VAL A 1 192 ? 33.953 38.332 22.238 1.00 11.33 191 VAL A O 1
ATOM 1357 N N . ASP A 1 193 ? 34.059 36.610 20.764 1.00 9.86 192 ASP A N 1
ATOM 1358 C CA . ASP A 1 193 ? 33.374 37.290 19.692 1.00 9.73 192 ASP A CA 1
ATOM 1359 C C . ASP A 1 193 ? 31.860 37.086 19.708 1.00 8.67 192 ASP A C 1
ATOM 1360 O O . ASP A 1 193 ? 31.125 37.890 19.156 1.00 9.83 192 ASP A O 1
ATOM 1365 N N . ALA A 1 194 ? 31.402 35.990 20.320 1.00 9.08 193 ALA A N 1
ATOM 1366 C CA . ALA A 1 194 ? 29.977 35.639 20.289 1.00 8.01 193 ALA A CA 1
ATOM 1367 C C . ALA A 1 194 ? 29.715 34.665 21.406 1.00 8.08 193 ALA A C 1
ATOM 1368 O O . ALA A 1 194 ? 30.621 33.903 21.801 1.00 8.63 193 ALA A O 1
ATOM 1370 N N . VAL A 1 195 ? 28.485 34.664 21.910 1.00 7.90 194 VAL A N 1
ATOM 1371 C CA . VAL A 1 195 ? 28.029 33.668 22.875 1.00 7.19 194 VAL A CA 1
ATOM 1372 C C . VAL A 1 195 ? 26.745 33.050 22.352 1.00 7.20 194 VAL A C 1
ATOM 1373 O O . VAL A 1 195 ? 25.856 33.756 21.848 1.00 8.19 194 VAL A O 1
ATOM 1377 N N . ILE A 1 196 ? 26.622 31.725 22.461 1.00 7.23 195 ILE A N 1
ATOM 1378 C CA . ILE A 1 196 ? 25.418 31.022 22.042 1.00 7.51 195 ILE A CA 1
ATOM 1379 C C . ILE A 1 196 ? 24.421 30.961 23.184 1.00 7.02 195 ILE A C 1
ATOM 1380 O O . ILE A 1 196 ? 24.737 30.398 24.254 1.00 7.75 195 ILE A O 1
ATOM 1385 N N . PHE A 1 197 ? 23.213 31.490 22.991 1.00 7.14 196 PHE A N 1
ATOM 1386 C CA . PHE A 1 197 ? 22.146 31.379 23.972 1.00 7.52 196 PHE A CA 1
ATOM 1387 C C . PHE A 1 197 ? 20.824 31.141 23.252 1.00 7.55 196 PHE A C 1
ATOM 1388 O O . PHE A 1 197 ? 20.595 31.637 22.145 1.00 8.64 196 PHE A O 1
ATOM 1396 N N . GLU A 1 198 ? 19.921 30.436 23.932 1.00 7.59 197 GLU A N 1
ATOM 1397 C CA . GLU A 1 198 ? 18.547 30.327 23.446 1.00 7.93 197 GLU A CA 1
ATOM 1398 C C . GLU A 1 198 ? 17.897 31.717 23.369 1.00 8.12 197 GLU A C 1
ATOM 1399 O O . GLU A 1 198 ? 18.166 32.593 24.205 1.00 8.77 197 GLU A O 1
ATOM 1405 N N . GLU A 1 199 ? 17.039 31.894 22.378 1.00 9.39 198 GLU A N 1
ATOM 1406 C CA . GLU A 1 199 ? 16.527 33.193 21.985 1.00 10.54 198 GLU A CA 1
ATOM 1407 C C . GLU A 1 199 ? 15.998 34.076 23.137 1.00 9.78 198 GLU A C 1
ATOM 1408 O O . GLU A 1 199 ? 16.384 35.243 23.220 1.00 10.50 198 GLU A O 1
ATOM 1414 N N . PRO A 1 200 ? 15.114 33.564 24.003 1.00 10.09 199 PRO A N 1
ATOM 1415 C CA . PRO A 1 200 ? 14.547 34.469 25.028 1.00 10.35 199 PRO A CA 1
ATOM 1416 C C . PRO A 1 200 ? 15.610 34.961 26.005 1.00 9.89 199 PRO A C 1
ATOM 1417 O O . PRO A 1 200 ? 15.558 36.083 26.488 1.00 10.42 199 PRO A O 1
ATOM 1421 N N . VAL A 1 201 ? 16.586 34.110 26.279 1.00 9.75 200 VAL A N 1
ATOM 1422 C CA . VAL A 1 201 ? 17.679 34.445 27.186 1.00 9.01 200 VAL A CA 1
ATOM 1423 C C . VAL A 1 201 ? 18.627 35.461 26.527 1.00 8.37 200 VAL A C 1
ATOM 1424 O O . VAL A 1 201 ? 19.023 36.456 27.140 1.00 9.53 200 VAL A O 1
ATOM 1428 N N . ALA A 1 202 ? 18.938 35.250 25.253 1.00 8.74 201 ALA A N 1
ATOM 1429 C CA . ALA A 1 202 ? 19.711 36.227 24.509 1.00 8.83 201 ALA A CA 1
ATOM 1430 C C . ALA A 1 202 ? 19.025 37.587 24.504 1.00 9.25 201 ALA A C 1
ATOM 1431 O O . ALA A 1 202 ? 19.661 38.618 24.750 1.00 9.69 201 ALA A O 1
ATOM 1433 N N . LYS A 1 203 ? 17.733 37.574 24.230 1.00 9.03 202 LYS A N 1
ATOM 1434 C CA . LYS A 1 203 ? 16.968 38.838 24.208 1.00 11.73 202 LYS A CA 1
ATOM 1435 C C . LYS A 1 203 ? 16.978 39.540 25.562 1.00 10.21 202 LYS A C 1
ATOM 1436 O O . LYS A 1 203 ? 17.104 40.773 25.622 1.00 11.45 202 LYS A O 1
ATOM 1442 N N . GLY A 1 204 ? 16.881 38.752 26.634 1.00 10.22 203 GLY A N 1
ATOM 1443 C CA . GLY A 1 204 ? 16.905 39.335 27.970 1.00 11.02 203 GLY A CA 1
ATOM 1444 C C . GLY A 1 204 ? 18.221 40.052 28.233 1.00 11.16 203 GLY A C 1
ATOM 1445 O O . GLY A 1 204 ? 18.244 41.155 28.789 1.00 12.44 203 GLY A O 1
ATOM 1446 N N . PHE A 1 205 ? 19.330 39.436 27.838 1.00 10.13 204 PHE A N 1
ATOM 1447 C CA . PHE A 1 205 ? 20.616 40.103 28.022 1.00 10.50 204 PHE A CA 1
ATOM 1448 C C . PHE A 1 205 ? 20.738 41.368 27.157 1.00 10.74 204 PHE A C 1
ATOM 1449 O O . PHE A 1 205 ? 21.254 42.385 27.612 1.00 12.54 204 PHE A O 1
ATOM 1457 N N . VAL A 1 206 ? 20.261 41.339 25.906 1.00 10.85 205 VAL A N 1
ATOM 1458 C CA . VAL A 1 206 ? 20.300 42.541 25.087 1.00 11.77 205 VAL A CA 1
ATOM 1459 C C . VAL A 1 206 ? 19.489 43.670 25.737 1.00 13.86 205 VAL A C 1
ATOM 1460 O O . VAL A 1 206 ? 19.925 44.826 25.693 1.00 14.07 205 VAL A O 1
ATOM 1464 N N . GLU A 1 207 ? 18.338 43.355 26.341 1.00 12.97 206 GLU A N 1
ATOM 1465 C CA . GLU A 1 207 ? 17.520 44.403 26.979 1.00 14.84 206 GLU A CA 1
ATOM 1466 C C . GLU A 1 207 ? 18.302 45.229 27.985 1.00 13.90 206 GLU A C 1
ATOM 1467 O O . GLU A 1 207 ? 18.055 46.438 28.154 1.00 17.32 206 GLU A O 1
ATOM 1473 N N . ASN A 1 208 ? 19.221 44.571 28.687 1.00 12.57 207 ASN A N 1
ATOM 1474 C CA . ASN A 1 208 ? 19.971 45.246 29.740 1.00 13.20 207 ASN A CA 1
ATOM 1475 C C . ASN A 1 208 ? 21.368 45.665 29.320 1.00 13.33 207 ASN A C 1
ATOM 1476 O O . ASN A 1 208 ? 22.109 46.232 30.140 1.00 15.08 207 ASN A O 1
ATOM 1481 N N . ASN A 1 209 ? 21.703 45.434 28.056 1.00 12.92 208 ASN A N 1
ATOM 1482 C CA . ASN A 1 209 ? 23.036 45.713 27.550 1.00 11.74 208 ASN A CA 1
ATOM 1483 C C . ASN A 1 209 ? 22.956 46.252 26.133 1.00 13.06 208 ASN A C 1
ATOM 1484 O O . ASN A 1 209 ? 23.109 45.500 25.153 1.00 12.97 208 ASN A O 1
ATOM 1489 N N . PRO A 1 210 ? 22.711 47.543 25.992 1.00 14.22 209 PRO A N 1
ATOM 1490 C CA . PRO A 1 210 ? 22.508 48.127 24.658 1.00 15.91 209 PRO A CA 1
ATOM 1491 C C . PRO A 1 210 ? 23.779 48.165 23.807 1.00 12.63 209 PRO A C 1
ATOM 1492 O O . PRO A 1 210 ? 23.707 48.497 22.615 1.00 15.41 209 PRO A O 1
ATOM 1496 N N . ASP A 1 211 ? 24.919 47.779 24.382 1.00 12.39 210 ASP A N 1
ATOM 1497 C CA . ASP A 1 211 ? 26.148 47.563 23.631 1.00 12.21 210 ASP A CA 1
ATOM 1498 C C . ASP A 1 211 ? 26.158 46.230 22.866 1.00 10.16 210 ASP A C 1
ATOM 1499 O O . ASP A 1 211 ? 27.060 45.995 22.056 1.00 10.69 210 ASP A O 1
ATOM 1504 N N . LEU A 1 212 ? 25.181 45.365 23.139 1.00 9.73 211 LEU A N 1
ATOM 1505 C CA . LEU A 1 212 ? 25.088 44.043 22.547 1.00 8.91 211 LEU A CA 1
ATOM 1506 C C . LEU A 1 212 ? 23.855 43.945 21.659 1.00 9.03 211 LEU A C 1
ATOM 1507 O O . LEU A 1 212 ? 22.940 44.786 21.728 1.00 10.50 211 LEU A O 1
ATOM 1512 N N . ALA A 1 213 ? 23.804 42.904 20.839 1.00 8.55 212 ALA A N 1
ATOM 1513 C CA . ALA A 1 213 ? 22.672 42.681 19.928 1.00 8.73 212 ALA A CA 1
ATOM 1514 C C . ALA A 1 213 ? 22.590 41.204 19.597 1.00 8.13 212 ALA A C 1
ATOM 1515 O O . ALA A 1 213 ? 23.570 40.465 19.724 1.00 9.37 212 ALA A O 1
ATOM 1517 N N . ILE A 1 214 ? 21.415 40.779 19.136 1.00 8.50 213 ILE A N 1
ATOM 1518 C CA A ILE A 1 214 ? 21.217 39.470 18.527 0.55 8.96 213 ILE A CA 1
ATOM 1519 C CA B ILE A 1 214 ? 21.332 39.437 18.564 0.45 8.93 213 ILE A CA 1
ATOM 1520 C C . ILE A 1 214 ? 21.792 39.474 17.105 1.00 8.29 213 ILE A C 1
ATOM 1521 O O . ILE A 1 214 ? 21.416 40.319 16.318 1.00 9.08 213 ILE A O 1
ATOM 1530 N N . ALA A 1 215 ? 22.705 38.549 16.792 1.00 8.18 214 ALA A N 1
ATOM 1531 C CA . ALA A 1 215 ? 23.271 38.467 15.458 1.00 8.73 214 ALA A CA 1
ATOM 1532 C C . ALA A 1 215 ? 22.268 37.923 14.457 1.00 8.73 214 ALA A C 1
ATOM 1533 O O . ALA A 1 215 ? 21.267 37.268 14.794 1.00 9.20 214 ALA A O 1
ATOM 1535 N N . ASP A 1 216 ? 22.539 38.163 13.181 1.00 9.49 215 ASP A N 1
ATOM 1536 C CA . ASP A 1 216 ? 21.741 37.585 12.107 1.00 10.65 215 ASP A CA 1
ATOM 1537 C C . ASP A 1 216 ? 21.772 36.053 12.055 1.00 11.11 215 ASP A C 1
ATOM 1538 O O . ASP A 1 216 ? 20.881 35.435 11.484 1.00 13.35 215 ASP A O 1
ATOM 1543 N N . LEU A 1 217 ? 22.799 35.435 12.602 1.00 10.97 216 LEU A N 1
ATOM 1544 C CA . LEU A 1 217 ? 22.991 33.985 12.451 1.00 10.55 216 LEU A CA 1
ATOM 1545 C C . LEU A 1 217 ? 21.801 33.150 12.880 1.00 10.87 216 LEU A C 1
ATOM 1546 O O . LEU A 1 217 ? 21.185 33.390 13.932 1.00 11.60 216 LEU A O 1
ATOM 1551 N N A ASN A 1 218 ? 21.457 32.147 12.086 0.49 12.02 217 ASN A N 1
ATOM 1552 N N B ASN A 1 218 ? 21.475 32.160 12.051 0.51 12.17 217 ASN A N 1
ATOM 1553 C CA A ASN A 1 218 ? 20.620 31.064 12.592 0.49 13.17 217 ASN A CA 1
ATOM 1554 C CA B ASN A 1 218 ? 20.604 31.059 12.442 0.51 13.83 217 ASN A CA 1
ATOM 1555 C C A ASN A 1 218 ? 21.281 29.736 12.285 0.49 13.52 217 ASN A C 1
ATOM 1556 C C B ASN A 1 218 ? 21.452 29.788 12.405 0.51 12.91 217 ASN A C 1
ATOM 1557 O O A ASN A 1 218 ? 21.997 29.557 11.279 0.49 12.83 217 ASN A O 1
ATOM 1558 O O B ASN A 1 218 ? 22.445 29.691 11.665 0.51 10.83 217 ASN A O 1
ATOM 1567 N N . PHE A 1 219 ? 21.035 28.810 13.195 1.00 13.32 218 PHE A N 1
ATOM 1568 C CA . PHE A 1 219 ? 21.549 27.454 13.060 1.00 13.74 218 PHE A CA 1
ATOM 1569 C C . PHE A 1 219 ? 20.579 26.665 12.188 1.00 16.66 218 PHE A C 1
ATOM 1570 O O . PHE A 1 219 ? 19.361 26.868 12.242 1.00 19.57 218 PHE A O 1
ATOM 1578 N N . GLU A 1 220 ? 21.119 25.753 11.398 1.00 15.84 219 GLU A N 1
ATOM 1579 C CA . GLU A 1 220 ? 20.316 24.943 10.501 1.00 23.03 219 GLU A CA 1
ATOM 1580 C C . GLU A 1 220 ? 19.748 23.867 11.428 1.00 34.20 219 GLU A C 1
ATOM 1581 O O . GLU A 1 220 ? 20.432 22.899 11.754 1.00 39.53 219 GLU A O 1
ATOM 1587 N N . LYS A 1 221 ? 18.509 24.072 11.880 1.00 37.60 220 LYS A N 1
ATOM 1588 C CA . LYS A 1 221 ? 17.885 23.283 12.958 1.00 36.85 220 LYS A CA 1
ATOM 1589 C C . LYS A 1 221 ? 18.025 21.764 12.821 1.00 38.20 220 LYS A C 1
ATOM 1590 O O . LYS A 1 221 ? 17.951 21.220 11.717 1.00 39.62 220 LYS A O 1
ATOM 1596 N N . GLN A 1 223 ? 16.972 19.281 15.490 1.00 34.31 222 GLN A N 1
ATOM 1597 C CA . GLN A 1 223 ? 15.884 18.696 16.269 1.00 33.73 222 GLN A CA 1
ATOM 1598 C C . GLN A 1 223 ? 15.341 19.678 17.307 1.00 26.34 222 GLN A C 1
ATOM 1599 O O . GLN A 1 223 ? 15.976 20.683 17.607 1.00 24.86 222 GLN A O 1
ATOM 1605 N N . ASP A 1 224 ? 14.167 19.363 17.847 1.00 25.31 223 ASP A N 1
ATOM 1606 C CA . ASP A 1 224 ? 13.525 20.165 18.888 1.00 19.54 223 ASP A CA 1
ATOM 1607 C C . ASP A 1 224 ? 14.459 20.525 20.038 1.00 16.01 223 ASP A C 1
ATOM 1608 O O . ASP A 1 224 ? 15.186 19.675 20.536 1.00 20.94 223 ASP A O 1
ATOM 1613 N N . ASP A 1 225 ? 14.433 21.783 20.459 1.00 15.32 224 ASP A N 1
ATOM 1614 C CA . ASP A 1 225 ? 15.014 22.179 21.718 1.00 11.85 224 ASP A CA 1
ATOM 1615 C C . ASP A 1 225 ? 13.850 22.545 22.633 1.00 11.90 224 ASP A C 1
ATOM 1616 O O . ASP A 1 225 ? 13.362 23.688 22.599 1.00 14.47 224 ASP A O 1
ATOM 1621 N N . SER A 1 226 ? 13.404 21.580 23.413 1.00 11.33 225 SER A N 1
ATOM 1622 C CA . SER A 1 226 ? 12.265 21.768 24.303 1.00 10.90 225 SER A CA 1
ATOM 1623 C C . SER A 1 226 ? 12.670 21.683 25.755 1.00 9.88 225 SER A C 1
ATOM 1624 O O . SER A 1 226 ? 13.407 20.768 26.159 1.00 11.42 225 SER A O 1
ATOM 1627 N N . TYR A 1 227 ? 12.214 22.659 26.561 1.00 8.86 226 TYR A N 1
ATOM 1628 C CA . TYR A 1 227 ? 12.482 22.641 27.979 1.00 8.37 226 TYR A CA 1
ATOM 1629 C C . TYR A 1 227 ? 11.478 21.726 28.703 1.00 8.89 226 TYR A C 1
ATOM 1630 O O . TYR A 1 227 ? 10.302 21.673 28.346 1.00 9.55 226 TYR A O 1
ATOM 1639 N N . ALA A 1 228 ? 11.985 21.039 29.728 1.00 8.66 227 ALA A N 1
ATOM 1640 C CA . ALA A 1 228 ? 11.170 20.147 30.530 1.00 9.14 227 ALA A CA 1
ATOM 1641 C C . ALA A 1 228 ? 11.732 20.099 31.945 1.00 8.78 227 ALA A C 1
ATOM 1642 O O . ALA A 1 228 ? 12.884 20.516 32.203 1.00 8.38 227 ALA A O 1
ATOM 1644 N N . VAL A 1 229 ? 10.925 19.608 32.876 1.00 9.18 228 VAL A N 1
ATOM 1645 C CA . VAL A 1 229 ? 11.364 19.387 34.243 1.00 9.05 228 VAL A CA 1
ATOM 1646 C C . VAL A 1 229 ? 12.025 18.021 34.337 1.00 9.22 228 VAL A C 1
ATOM 1647 O O . VAL A 1 229 ? 11.459 17.030 33.876 1.00 9.76 228 VAL A O 1
ATOM 1651 N N . ALA A 1 230 ? 13.232 17.978 34.913 1.00 8.89 229 ALA A N 1
ATOM 1652 C CA . ALA A 1 230 ? 13.928 16.683 35.062 1.00 9.25 229 ALA A CA 1
ATOM 1653 C C . ALA A 1 230 ? 13.737 16.142 36.449 1.00 9.67 229 ALA A C 1
ATOM 1654 O O . ALA A 1 230 ? 13.706 16.888 37.449 1.00 9.74 229 ALA A O 1
ATOM 1656 N N . MET A 1 231 ? 13.635 14.830 36.521 1.00 10.32 230 MET A N 1
ATOM 1657 C CA . MET A 1 231 ? 13.488 14.140 37.791 1.00 12.13 230 MET A CA 1
ATOM 1658 C C . MET A 1 231 ? 14.161 12.767 37.681 1.00 11.50 230 MET A C 1
ATOM 1659 O O . MET A 1 231 ? 14.579 12.353 36.599 1.00 12.93 230 MET A O 1
ATOM 1664 N N . LYS A 1 232 ? 14.303 12.098 38.813 1.00 12.45 231 LYS A N 1
ATOM 1665 C CA . LYS A 1 232 ? 14.914 10.780 38.793 1.00 14.45 231 LYS A CA 1
ATOM 1666 C C . LYS A 1 232 ? 14.093 9.808 37.968 1.00 14.47 231 LYS A C 1
ATOM 1667 O O . LYS A 1 232 ? 12.858 9.899 37.886 1.00 14.32 231 LYS A O 1
ATOM 1673 N N . LYS A 1 233 ? 14.802 8.853 37.371 1.00 18.31 232 LYS A N 1
ATOM 1674 C CA A LYS A 1 233 ? 14.195 7.845 36.525 0.52 22.04 232 LYS A CA 1
ATOM 1675 C CA B LYS A 1 233 ? 14.174 7.873 36.512 0.48 21.28 232 LYS A CA 1
ATOM 1676 C C . LYS A 1 233 ? 13.139 7.108 37.319 1.00 22.28 232 LYS A C 1
ATOM 1677 O O . LYS A 1 233 ? 13.292 6.902 38.524 1.00 20.71 232 LYS A O 1
ATOM 1688 N N . ASP A 1 234 ? 12.068 6.704 36.653 1.00 21.95 233 ASP A N 1
ATOM 1689 C CA . ASP A 1 234 ? 11.001 5.944 37.299 1.00 22.40 233 ASP A CA 1
ATOM 1690 C C . ASP A 1 234 ? 10.331 6.663 38.487 1.00 21.33 233 ASP A C 1
ATOM 1691 O O . ASP A 1 234 ? 10.205 6.108 39.574 1.00 23.35 233 ASP A O 1
ATOM 1696 N N . SER A 1 235 ? 9.909 7.898 38.267 1.00 15.81 234 SER A N 1
ATOM 1697 C CA . SER A 1 235 ? 9.163 8.663 39.263 1.00 12.69 234 SER A CA 1
ATOM 1698 C C . SER A 1 235 ? 7.795 8.964 38.682 1.00 11.60 234 SER A C 1
ATOM 1699 O O . SER A 1 235 ? 7.436 10.124 38.484 1.00 12.53 234 SER A O 1
ATOM 1702 N N . LYS A 1 236 ? 7.022 7.917 38.409 1.00 12.34 235 LYS A N 1
ATOM 1703 C CA . LYS A 1 236 ? 5.806 8.090 37.633 1.00 12.17 235 LYS A CA 1
ATOM 1704 C C . LYS A 1 236 ? 4.808 9.032 38.267 1.00 11.36 235 LYS A C 1
ATOM 1705 O O . LYS A 1 236 ? 4.230 9.882 37.577 1.00 10.79 235 LYS A O 1
ATOM 1711 N N . GLU A 1 237 ? 4.563 8.864 39.570 1.00 11.62 236 GLU A N 1
ATOM 1712 C CA . GLU A 1 237 ? 3.560 9.722 40.196 1.00 11.26 236 GLU A CA 1
ATOM 1713 C C . GLU A 1 237 ? 4.009 11.178 40.325 1.00 11.32 236 GLU A C 1
ATOM 1714 O O . GLU A 1 237 ? 3.169 12.101 40.241 1.00 11.63 236 GLU A O 1
ATOM 1720 N N . LEU A 1 238 ? 5.303 11.386 40.543 1.00 10.82 237 LEU A N 1
ATOM 1721 C CA . LEU A 1 238 ? 5.835 12.739 40.540 1.00 10.95 237 LEU A CA 1
ATOM 1722 C C . LEU A 1 238 ? 5.689 13.362 39.146 1.00 10.38 237 LEU A C 1
ATOM 1723 O O . LEU A 1 238 ? 5.230 14.523 39.006 1.00 11.02 237 LEU A O 1
ATOM 1728 N N . LYS A 1 239 ? 6.005 12.590 38.111 1.00 9.40 238 LYS A N 1
ATOM 1729 C CA A LYS A 1 239 ? 5.819 13.052 36.733 0.58 9.56 238 LYS A CA 1
ATOM 1730 C CA B LYS A 1 239 ? 5.816 13.098 36.770 0.42 9.12 238 LYS A CA 1
ATOM 1731 C C . LYS A 1 239 ? 4.355 13.431 36.494 1.00 9.38 238 LYS A C 1
ATOM 1732 O O . LYS A 1 239 ? 4.053 14.440 35.839 1.00 9.78 238 LYS A O 1
ATOM 1743 N N . GLU A 1 240 ? 3.421 12.615 36.997 1.00 10.20 239 GLU A N 1
ATOM 1744 C CA . GLU A 1 240 ? 1.989 12.944 36.845 1.00 10.40 239 GLU A CA 1
ATOM 1745 C C . GLU A 1 240 ? 1.651 14.317 37.435 1.00 10.50 239 GLU A C 1
ATOM 1746 O O . GLU A 1 240 ? 0.913 15.123 36.818 1.00 11.30 239 GLU A O 1
ATOM 1752 N N . ALA A 1 241 ? 2.100 14.549 38.659 1.00 10.78 240 ALA A N 1
ATOM 1753 C CA . ALA A 1 241 ? 1.823 15.816 39.290 1.00 12.33 240 ALA A CA 1
ATOM 1754 C C . ALA A 1 241 ? 2.402 16.987 38.514 1.00 10.89 240 ALA A C 1
ATOM 1755 O O . ALA A 1 241 ? 1.726 18.024 38.359 1.00 11.44 240 ALA A O 1
ATOM 1757 N N . VAL A 1 242 ? 3.635 16.831 38.056 1.00 9.85 241 VAL A N 1
ATOM 1758 C CA . VAL A 1 242 ? 4.259 17.873 37.279 1.00 9.53 241 VAL A CA 1
ATOM 1759 C C . VAL A 1 242 ? 3.501 18.094 35.975 1.00 9.08 241 VAL A C 1
ATOM 1760 O O . VAL A 1 242 ? 3.232 19.249 35.582 1.00 9.75 241 VAL A O 1
ATOM 1764 N N . ASP A 1 243 ? 3.166 17.014 35.286 1.00 8.55 242 ASP A N 1
ATOM 1765 C CA . ASP A 1 243 ? 2.480 17.143 33.988 1.00 9.06 242 ASP A CA 1
ATOM 1766 C C . ASP A 1 243 ? 1.060 17.687 34.123 1.00 8.97 242 ASP A C 1
ATOM 1767 O O . ASP A 1 243 ? 0.620 18.427 33.250 1.00 9.58 242 ASP A O 1
ATOM 1772 N N . LYS A 1 244 ? 0.343 17.326 35.193 1.00 9.34 243 LYS A N 1
ATOM 1773 C CA A LYS A 1 244 ? -0.966 17.920 35.445 0.56 10.61 243 LYS A CA 1
ATOM 1774 C CA B LYS A 1 244 ? -0.967 17.926 35.441 0.44 10.67 243 LYS A CA 1
ATOM 1775 C C . LYS A 1 244 ? -0.835 19.440 35.564 1.00 9.49 243 LYS A C 1
ATOM 1776 O O . LYS A 1 244 ? -1.668 20.189 35.071 1.00 10.38 243 LYS A O 1
ATOM 1787 N N . THR A 1 245 ? 0.214 19.879 36.256 1.00 10.20 244 THR A N 1
ATOM 1788 C CA . THR A 1 245 ? 0.450 21.304 36.469 1.00 9.81 244 THR A CA 1
ATOM 1789 C C . THR A 1 245 ? 0.807 22.027 35.169 1.00 9.73 244 THR A C 1
ATOM 1790 O O . THR A 1 245 ? 0.245 23.085 34.867 1.00 10.46 244 THR A O 1
ATOM 1794 N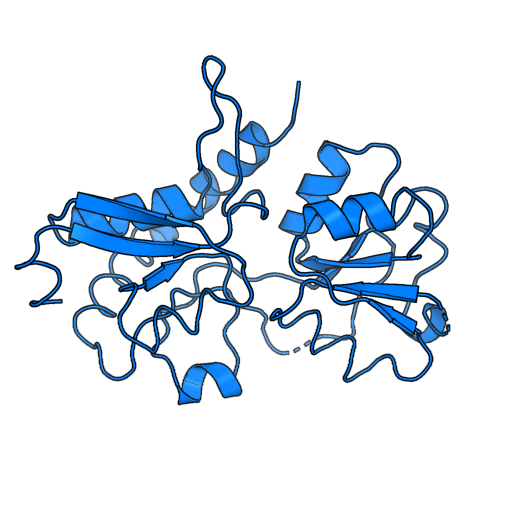 N . ILE A 1 246 ? 1.728 21.437 34.395 1.00 9.71 245 ILE A N 1
ATOM 1795 C CA . ILE A 1 246 ? 2.079 22.021 33.115 1.00 9.44 245 ILE A CA 1
ATOM 1796 C C . ILE A 1 246 ? 0.858 22.094 32.203 1.00 9.50 245 ILE A C 1
ATOM 1797 O O . ILE A 1 246 ? 0.617 23.123 31.575 1.00 10.76 245 ILE A O 1
ATOM 1802 N N . GLN A 1 247 ? 0.088 21.015 32.121 1.00 10.12 246 GLN A N 1
ATOM 1803 C CA A GLN A 1 247 ? -1.120 20.978 31.288 0.63 11.84 246 GLN A CA 1
ATOM 1804 C CA B GLN A 1 247 ? -1.096 21.031 31.247 0.37 11.90 246 GLN A CA 1
ATOM 1805 C C . GLN A 1 247 ? -2.086 22.128 31.640 1.00 11.84 246 GLN A C 1
ATOM 1806 O O . GLN A 1 247 ? -2.596 22.826 30.782 1.00 13.22 246 GLN A O 1
ATOM 1817 N N . LYS A 1 248 ? -2.303 22.316 32.933 1.00 11.63 247 LYS A N 1
ATOM 1818 C CA . LYS A 1 248 ? -3.202 23.362 33.389 1.00 13.76 247 LYS A CA 1
ATOM 1819 C C . LYS A 1 248 ? -2.691 24.752 32.997 1.00 13.86 247 LYS A C 1
ATOM 1820 O O . LYS A 1 248 ? -3.456 25.599 32.511 1.00 14.87 247 LYS A O 1
ATOM 1826 N N . LEU A 1 249 ? -1.401 24.985 33.220 1.00 11.09 248 LEU A N 1
ATOM 1827 C CA . LEU A 1 249 ? -0.824 26.294 32.918 1.00 11.48 248 LEU A CA 1
ATOM 1828 C C . LEU A 1 249 ? -0.770 26.575 31.420 1.00 11.77 248 LEU A C 1
ATOM 1829 O O . LEU A 1 249 ? -0.921 27.727 31.006 1.00 14.35 248 LEU A O 1
ATOM 1834 N N . LYS A 1 250 ? -0.582 25.535 30.603 1.00 11.82 249 LYS A N 1
ATOM 1835 C CA . LYS A 1 250 ? -0.586 25.693 29.164 1.00 14.87 249 LYS A CA 1
ATOM 1836 C C . LYS A 1 250 ? -1.989 26.020 28.665 1.00 14.30 249 LYS A C 1
ATOM 1837 O O . LYS A 1 250 ? -2.183 26.985 27.919 1.00 16.49 249 LYS A O 1
ATOM 1843 N N . GLU A 1 251 ? -2.976 25.226 29.063 1.00 14.70 250 GLU A N 1
ATOM 1844 C CA . GLU A 1 251 ? -4.294 25.354 28.466 1.00 16.91 250 GLU A CA 1
ATOM 1845 C C . GLU A 1 251 ? -4.949 26.694 28.806 1.00 17.93 250 GLU A C 1
ATOM 1846 O O . GLU A 1 251 ? -5.800 27.177 28.045 1.00 19.97 250 GLU A O 1
ATOM 1852 N N . SER A 1 252 ? -4.594 27.279 29.941 1.00 16.84 251 SER A N 1
ATOM 1853 C CA . SER A 1 252 ? -5.199 28.521 30.401 1.00 17.99 251 SER A CA 1
ATOM 1854 C C . SER A 1 252 ? -4.497 29.738 29.838 1.00 18.13 251 SER A C 1
ATOM 1855 O O . SER A 1 252 ? -4.961 30.868 30.017 1.00 20.02 251 SER A O 1
ATOM 1858 N N . GLY A 1 253 ? -3.348 29.512 29.200 1.00 16.87 252 GLY A N 1
ATOM 1859 C CA . GLY A 1 253 ? -2.520 30.609 28.754 1.00 18.41 252 GLY A CA 1
ATOM 1860 C C . GLY A 1 253 ? -1.688 31.179 29.892 1.00 16.66 252 GLY A C 1
ATOM 1861 O O . GLY A 1 253 ? -0.948 32.128 29.698 1.00 19.04 252 GLY A O 1
ATOM 1862 N N . GLU A 1 254 ? -1.791 30.589 31.089 1.00 14.86 253 GLU A N 1
ATOM 1863 C CA . GLU A 1 254 ? -1.055 31.146 32.227 1.00 15.72 253 GLU A CA 1
ATOM 1864 C C . GLU A 1 254 ? 0.464 31.053 32.050 1.00 14.53 253 GLU A C 1
ATOM 1865 O O . GLU A 1 254 ? 1.219 31.973 32.400 1.00 15.76 253 GLU A O 1
ATOM 1871 N N . LEU A 1 255 ? 0.952 29.946 31.522 1.00 13.02 254 LEU A N 1
ATOM 1872 C CA . LEU A 1 255 ? 2.391 29.794 31.350 1.00 12.93 254 LEU A CA 1
ATOM 1873 C C . LEU A 1 255 ? 2.970 30.909 30.463 1.00 13.46 254 LEU A C 1
ATOM 1874 O O . LEU A 1 255 ? 4.029 31.480 30.787 1.00 14.98 254 LEU A O 1
ATOM 1879 N N . ASP A 1 256 ? 2.267 31.229 29.374 1.00 16.80 255 ASP A N 1
ATOM 1880 C CA . ASP A 1 256 ? 2.642 32.332 28.489 1.00 18.03 255 ASP A CA 1
ATOM 1881 C C . ASP A 1 256 ? 2.719 33.647 29.269 1.00 14.18 255 ASP A C 1
ATOM 1882 O O . ASP A 1 256 ? 3.700 34.410 29.127 1.00 18.42 255 ASP A O 1
ATOM 1887 N N . LYS A 1 257 ? 1.720 33.902 30.093 1.00 16.49 256 LYS A N 1
ATOM 1888 C CA . LYS A 1 257 ? 1.700 35.126 30.882 1.00 16.09 256 LYS A CA 1
ATOM 1889 C C . LYS A 1 257 ? 2.888 35.152 31.866 1.00 14.98 256 LYS A C 1
ATOM 1890 O O . LYS A 1 257 ? 3.507 36.203 32.064 1.00 15.76 256 LYS A O 1
ATOM 1896 N N . LEU A 1 258 ? 3.218 34.004 32.449 1.00 13.04 257 LEU A N 1
ATOM 1897 C CA . LEU A 1 258 ? 4.308 33.948 33.436 1.00 13.69 257 LEU A CA 1
ATOM 1898 C C . LEU A 1 258 ? 5.641 34.310 32.798 1.00 12.20 257 LEU A C 1
ATOM 1899 O O . LEU A 1 258 ? 6.463 35.036 33.400 1.00 12.39 257 LEU A O 1
ATOM 1904 N N . ILE A 1 259 ? 5.861 33.808 31.595 1.00 12.44 258 ILE A N 1
ATOM 1905 C CA . ILE A 1 259 ? 7.109 34.069 30.897 1.00 12.16 258 ILE A CA 1
ATOM 1906 C C . ILE A 1 259 ? 7.175 35.544 30.514 1.00 13.52 258 ILE A C 1
ATOM 1907 O O . ILE A 1 259 ? 8.224 36.180 30.701 1.00 12.89 258 ILE A O 1
ATOM 1912 N N . GLU A 1 260 ? 6.073 36.109 30.033 1.00 14.15 259 GLU A N 1
ATOM 1913 C CA A GLU A 1 260 ? 6.075 37.526 29.685 0.50 15.69 259 GLU A CA 1
ATOM 1914 C CA B GLU A 1 260 ? 6.027 37.528 29.688 0.50 15.63 259 GLU A CA 1
ATOM 1915 C C . GLU A 1 260 ? 6.277 38.424 30.902 1.00 13.31 259 GLU A C 1
ATOM 1916 O O . GLU A 1 260 ? 7.038 39.394 30.836 1.00 15.73 259 GLU A O 1
ATOM 1927 N N . ASP A 1 261 ? 5.603 38.120 32.010 1.00 13.80 260 ASP A N 1
ATOM 1928 C CA . ASP A 1 261 ? 5.759 38.896 33.231 1.00 14.39 260 ASP A CA 1
ATOM 1929 C C . ASP A 1 261 ? 7.209 38.869 33.684 1.00 12.83 260 ASP A C 1
ATOM 1930 O O . ASP A 1 261 ? 7.772 39.887 34.089 1.00 13.13 260 ASP A O 1
ATOM 1935 N N . ALA A 1 262 ? 7.793 37.682 33.671 1.00 11.67 261 ALA A N 1
ATOM 1936 C CA . ALA A 1 262 ? 9.144 37.521 34.174 1.00 11.21 261 ALA A CA 1
ATOM 1937 C C . ALA A 1 262 ? 10.136 38.269 33.278 1.00 11.15 261 ALA A C 1
ATOM 1938 O O . ALA A 1 262 ? 11.120 38.835 33.755 1.00 12.30 261 ALA A O 1
ATOM 1940 N N . PHE A 1 263 ? 9.889 38.245 31.971 1.00 11.34 262 PHE A N 1
ATOM 1941 C CA . PHE A 1 263 ? 10.760 38.947 31.040 1.00 12.00 262 PHE A CA 1
ATOM 1942 C C . PHE A 1 263 ? 10.726 40.455 31.333 1.00 13.04 262 PHE A C 1
ATOM 1943 O O . PHE A 1 263 ? 11.770 41.097 31.485 1.00 13.55 262 PHE A O 1
ATOM 1951 N N . LYS A 1 264 ? 9.517 41.013 31.452 1.00 13.83 263 LYS A N 1
ATOM 1952 C CA . LYS A 1 264 ? 9.365 42.425 31.768 1.00 15.37 263 LYS A CA 1
ATOM 1953 C C . LYS A 1 264 ? 10.041 42.796 33.087 1.00 15.54 263 LYS A C 1
ATOM 1954 O O . LYS A 1 264 ? 10.734 43.806 33.162 1.00 16.61 263 LYS A O 1
ATOM 1960 N N . ALA A 1 265 ? 9.874 41.966 34.114 1.00 14.70 264 ALA A N 1
ATOM 1961 C CA . ALA A 1 265 ? 10.464 42.239 35.433 1.00 15.14 264 ALA A CA 1
ATOM 1962 C C . ALA A 1 265 ? 11.999 42.089 35.480 1.00 14.81 264 ALA A C 1
ATOM 1963 O O . ALA A 1 265 ? 12.652 42.576 36.417 1.00 15.68 264 ALA A O 1
ATOM 1965 N N . SER A 1 266 ? 12.571 41.457 34.452 1.00 13.89 265 SER A N 1
ATOM 1966 C CA . SER A 1 266 ? 14.031 41.312 34.370 1.00 13.88 265 SER A CA 1
ATOM 1967 C C . SER A 1 266 ? 14.727 42.511 33.734 1.00 15.21 265 SER A C 1
ATOM 1968 O O . SER A 1 266 ? 15.962 42.601 33.776 1.00 15.67 265 SER A O 1
ATOM 1971 N N . ILE A 1 267 ? 13.958 43.431 33.157 1.00 16.06 266 ILE A N 1
ATOM 1972 C CA . ILE A 1 267 ? 14.538 44.602 32.513 1.00 17.50 266 ILE A CA 1
ATOM 1973 C C . ILE A 1 267 ? 14.864 45.625 33.589 1.00 20.30 266 ILE A C 1
ATOM 1974 O O . ILE A 1 267 ? 13.981 46.062 34.341 1.00 23.51 266 ILE A O 1
ATOM 1979 N N . GLU A 1 268 ? 16.139 45.994 33.667 1.00 20.29 267 GLU A N 1
ATOM 1980 C CA . GLU A 1 268 ? 16.624 46.922 34.691 1.00 25.26 267 GLU A CA 1
ATOM 1981 C C . GLU A 1 268 ? 16.235 48.358 34.351 1.00 31.17 267 GLU A C 1
ATOM 1982 O O . GLU A 1 268 ? 16.345 48.791 33.204 1.00 34.37 267 GLU A O 1
ATOM 1988 N N . LYS A 1 269 ? 15.771 49.092 35.354 1.00 35.06 268 LYS A N 1
ATOM 1989 C CA . LYS A 1 269 ? 15.329 50.468 35.148 1.00 39.37 268 LYS A CA 1
ATOM 1990 C C . LYS A 1 269 ? 16.151 51.421 35.999 1.00 44.64 268 LYS A C 1
ATOM 1991 O O . LYS A 1 269 ? 17.237 51.071 36.459 1.00 47.89 268 LYS A O 1
#

Organism: Streptococcus pneumoniae serotype 2 (strain D39 / NCTC 7466) (NCBI:txid373153)

Secondary structure (DSSP, 8-state):
-HHHHHHTEEEEEE-S-BTTTBEEEEETTEEEEESHHHHHHHHHHHHHT-EEEEEE--HHHHHHHHHTTS-SEE-SSPBP-HHHHTTEEEPSP-EE--EEEEEEGGGTTT-SSGGGGTT-EEEEETTSHHHHHHHHH-TTSEEEEES-HHHHHHHHHTTSSSEEEEEHHHHHHHHHH-TTEEE-S--------EE--EEESS-HHHHHHHHHHHHHHHHTTHHHHHHHHHHHHTS--

Solvent-accessible surface area: 11766 Å² total

InterPro domains:
  IPR001320 Ionotropic glutamate receptor, C-terminal [SM00079] (39-264)
  IPR001638 Solute-binding protein family 3/N-terminal domain of MltF [PF00497] (40-262)
  IPR001638 Solute-binding protein family 3/N-terminal domain of MltF [SM00062] (39-265)

Foldseek 3Di:
DCVQLVVQEAEEEEAAVFPQQWHWDQDPNDTDIDHLLVVLQVLLCVLSRGHYDYDHDFPLCRLVCQLVVVGFKYSYQAWDDPVQVVFWDWADFQDWWFKFKKFFPVCQAQCQELVSQAAFEEEEEPNHVQLVVCVVRPPRHHYDYYRDPVVVVVCRLVPVGGIYMDTVLRSVLVCLAPVRMDIHNYGDPAPIGTGTMIHGPPPVVSSVSSNVSSVVCVVVVNSVVRNVVSSVSSRDD

CATH classification: 3.40.190.10 (+1 more: 3.40.190.10)